Protein AF-A0AAU6Y5B5-F1 (afdb_monomer)

Foldseek 3Di:
DDDDDDDDDDDDDDDDDDDPPPCPDDDAPQNVVCVVDVPHQWDWDQFPNDTDIWGWDFDAAQVRHTFKIKTKDKDWPVCVVRLVVVLVVVVVVLVVVVWDKDPFWDWDFDDPDPPDTDTWTWTWTDDPQKIKTWTKDFDWDFDQPPVRDTDTDGTIIIIMIMIGRNVRNPDDPPPPPPDD

Radius of gyration: 19.98 Å; Cα contacts (8 Å, |Δi|>4): 296; chains: 1; bounding box: 69×34×61 Å

Secondary structure (DSSP, 8-state):
-------------------------S--HHHHHHHHHTT-SEEEEEETTEEEEEEEEEEE-TTS-EEEEEEEEEEEGGGHHHHHHHHHHHHHHHHHTTPEEEEEEEEEEE-SSSS--EEEEEEEEEETTEEEEEEEEEEEEEEE-TTS-EEEEEEEEEEEEEEEEHHHHT---TT-----

Nearest PDB structures (foldseek):
  5iv9-assembly1_A  TM=2.803E-01  e=4.460E-01  Klebsiella pneumoniae
  5iva-assembly1_A  TM=2.669E-01  e=1.716E+00  Pseudomonas aeruginosa PAO1
  8h1r-assembly1_A  TM=2.662E-01  e=1.383E+00  Pseudomonas aeruginosa PAO1
  8h1r-assembly2_D  TM=2.775E-01  e=1.716E+00  Pseudomonas aeruginosa PAO1
  8h1s-assembly2_A  TM=2.900E-01  e=2.640E+00  Pseudomonas aeruginosa PAO1

pLDDT: mean 81.58, std 20.23, range [31.53, 98.12]

Sequence (180 aa):
MKKVYFIIISLLFAQAVVAQKKATGPELDVDRIYNLYKDTSDIVIKTGGKEIKAKIKISYNALDKPYSVIAYGEADADMDEVLQKLKTELGVAKLQAGYKQSPGTFPVAFNPSGSYEHNILISYFQKGTQSAKYGIQKIMYNDQDVNGISVQRHVSDFFYFEVCDESRRNETKAGDKFVF

Structure (mmCIF, N/CA/C/O backbone):
data_AF-A0AAU6Y5B5-F1
#
_entry.id   AF-A0AAU6Y5B5-F1
#
loop_
_atom_site.group_PDB
_atom_site.id
_atom_site.type_symbol
_atom_site.label_atom_id
_atom_site.label_alt_id
_atom_site.label_comp_id
_atom_site.label_asym_id
_atom_site.label_entity_id
_atom_site.label_seq_id
_atom_site.pdbx_PDB_ins_code
_atom_site.Cartn_x
_atom_site.Cartn_y
_atom_site.Cartn_z
_atom_site.occupancy
_atom_site.B_iso_or_equiv
_atom_site.auth_seq_id
_atom_site.auth_comp_id
_atom_site.auth_asym_id
_atom_site.auth_atom_id
_atom_site.pdbx_PDB_model_num
ATOM 1 N N . MET A 1 1 ? -16.438 -18.656 -15.887 1.00 33.09 1 MET A N 1
ATOM 2 C CA . MET A 1 1 ? -16.984 -17.409 -16.470 1.00 33.09 1 MET A CA 1
ATOM 3 C C . MET A 1 1 ? -16.314 -16.232 -15.773 1.00 33.09 1 MET A C 1
ATOM 5 O O . MET A 1 1 ? -16.495 -16.078 -14.573 1.00 33.09 1 MET A O 1
ATOM 9 N N . LYS A 1 2 ? -15.456 -15.485 -16.478 1.00 31.53 2 LYS A N 1
ATOM 10 C CA . LYS A 1 2 ? -14.711 -14.347 -15.916 1.00 31.53 2 LYS A CA 1
ATOM 11 C C . LYS A 1 2 ? -15.639 -13.132 -15.873 1.00 31.53 2 LYS A C 1
ATOM 13 O O . LYS A 1 2 ? -16.099 -12.691 -16.921 1.00 31.53 2 LYS A O 1
ATOM 18 N N . LYS A 1 3 ? -15.945 -12.623 -14.678 1.00 32.06 3 LYS A N 1
ATOM 19 C CA . LYS A 1 3 ? -16.681 -11.363 -14.519 1.00 32.06 3 LYS A CA 1
ATOM 20 C C . LYS A 1 3 ? -15.678 -10.219 -14.651 1.00 32.06 3 LYS A C 1
ATOM 22 O O . LYS A 1 3 ? -14.803 -10.064 -13.807 1.00 32.06 3 LYS A O 1
ATOM 27 N N . VAL A 1 4 ? -15.771 -9.480 -15.751 1.00 34.31 4 VAL A N 1
ATOM 28 C CA . VAL A 1 4 ? -14.986 -8.269 -16.008 1.00 34.31 4 VAL A CA 1
ATOM 29 C C . VAL A 1 4 ? -15.791 -7.094 -15.464 1.00 34.31 4 VAL A C 1
ATOM 31 O O . VAL A 1 4 ? -16.886 -6.828 -15.952 1.00 34.31 4 VAL A O 1
ATOM 34 N N . TYR A 1 5 ? -15.277 -6.414 -14.441 1.00 41.16 5 TYR A N 1
ATOM 35 C CA . TYR A 1 5 ? -15.892 -5.197 -13.915 1.00 41.16 5 TYR A CA 1
ATOM 36 C C . TYR A 1 5 ? -15.334 -3.981 -14.666 1.00 41.16 5 TYR A C 1
ATOM 38 O O . TYR A 1 5 ? -14.144 -3.679 -14.601 1.00 41.16 5 TYR A O 1
ATOM 46 N N . PHE A 1 6 ? -16.208 -3.317 -15.421 1.00 34.88 6 PHE A N 1
ATOM 47 C CA . PHE A 1 6 ? -15.980 -2.012 -16.041 1.00 34.88 6 PHE A CA 1
ATOM 48 C C . PHE A 1 6 ? -16.166 -0.925 -14.976 1.00 34.88 6 PHE A C 1
ATOM 50 O O . PHE A 1 6 ? -17.202 -0.902 -14.316 1.00 34.88 6 PHE A O 1
ATOM 57 N N . ILE A 1 7 ? -15.217 0.002 -14.834 1.00 47.00 7 ILE A N 1
ATOM 58 C CA . ILE A 1 7 ? -15.452 1.253 -14.101 1.00 47.00 7 ILE A CA 1
ATOM 59 C C . ILE A 1 7 ? -15.051 2.412 -15.010 1.00 47.00 7 ILE A C 1
ATOM 61 O O . ILE A 1 7 ? -13.872 2.656 -15.254 1.00 47.00 7 ILE A O 1
ATOM 65 N N . ILE A 1 8 ? -16.071 3.097 -15.526 1.00 41.69 8 ILE A N 1
ATOM 66 C CA . ILE A 1 8 ? -15.983 4.414 -16.154 1.00 41.69 8 ILE A CA 1
ATOM 67 C C . ILE A 1 8 ? -16.195 5.425 -15.028 1.00 41.69 8 ILE A C 1
ATOM 69 O O . ILE A 1 8 ? -17.244 5.426 -14.387 1.00 41.69 8 ILE A O 1
ATOM 73 N N . ILE A 1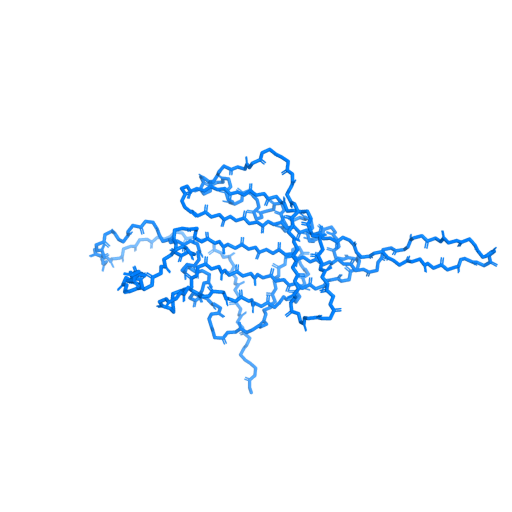 9 ? -15.202 6.274 -14.770 1.00 47.44 9 ILE A N 1
ATOM 74 C CA . ILE A 1 9 ? -15.361 7.425 -13.879 1.00 47.44 9 ILE A CA 1
ATOM 75 C C . ILE A 1 9 ? -15.903 8.567 -14.738 1.00 47.44 9 ILE A C 1
ATOM 77 O O . ILE A 1 9 ? -15.166 9.210 -15.480 1.00 47.44 9 ILE A O 1
ATOM 81 N N . SER A 1 10 ? -17.206 8.812 -14.658 1.00 35.00 10 SER A N 1
ATOM 82 C CA . SER A 1 10 ? -17.803 10.068 -15.106 1.00 35.00 10 SER A CA 1
ATOM 83 C C . SER A 1 10 ? -18.575 10.673 -13.944 1.00 35.00 10 SER A C 1
ATOM 85 O O . SER A 1 10 ? -19.564 10.115 -13.475 1.00 35.00 10 SER A O 1
ATOM 87 N N . LEU A 1 11 ? -18.081 11.814 -13.462 1.00 47.97 11 LEU A N 1
ATOM 88 C CA . LEU A 1 11 ? -18.860 12.741 -12.653 1.00 47.97 11 LEU A CA 1
ATOM 89 C C . LEU A 1 11 ? -20.019 13.275 -13.500 1.00 47.97 11 LEU A C 1
ATOM 91 O O . LEU A 1 11 ? -19.764 13.760 -14.598 1.00 47.97 11 LEU A O 1
ATOM 95 N N . LEU A 1 12 ? -21.236 13.285 -12.950 1.00 34.25 12 LEU A N 1
ATOM 96 C CA . LEU A 1 12 ? -22.184 14.397 -13.087 1.00 34.25 12 LEU A CA 1
ATOM 97 C C . LEU A 1 12 ? -23.323 14.276 -12.058 1.00 34.25 12 LEU A C 1
ATOM 99 O O . LEU A 1 12 ? -23.820 13.196 -11.751 1.00 34.25 12 LEU A O 1
ATOM 103 N N . PHE A 1 13 ? -23.661 15.431 -11.494 1.00 40.00 13 PHE A N 1
ATOM 104 C CA . PHE A 1 13 ? -24.643 15.701 -10.444 1.00 40.00 13 PHE A CA 1
ATOM 105 C C . PHE A 1 13 ? -26.093 15.374 -10.853 1.00 40.00 13 PHE A C 1
ATOM 107 O O . PHE A 1 13 ? -26.481 15.718 -11.963 1.00 40.00 13 PHE A O 1
ATOM 114 N N . ALA A 1 14 ? -26.915 14.862 -9.920 1.00 40.44 14 ALA A N 1
ATOM 115 C CA . ALA A 1 14 ? -28.113 15.548 -9.381 1.00 40.44 14 ALA A CA 1
ATOM 116 C C . ALA A 1 14 ? -29.074 14.611 -8.600 1.00 40.44 14 ALA A C 1
ATOM 118 O O . ALA A 1 14 ? -29.734 13.752 -9.163 1.00 40.44 14 ALA A O 1
ATOM 119 N N . GLN A 1 15 ? -29.135 14.870 -7.289 1.00 42.12 15 GLN A N 1
ATOM 120 C CA . GLN A 1 15 ? -30.277 14.946 -6.356 1.00 42.12 15 GLN A CA 1
ATOM 121 C C . GLN A 1 15 ? -31.341 13.832 -6.163 1.00 42.12 15 GLN A C 1
ATOM 123 O O . GLN A 1 15 ? -32.077 13.449 -7.059 1.00 42.12 15 GLN A O 1
ATOM 128 N N . ALA A 1 16 ? -31.526 13.572 -4.854 1.00 39.38 16 ALA A N 1
ATOM 129 C CA . ALA A 1 16 ? -32.747 13.252 -4.096 1.00 39.38 16 ALA A CA 1
ATOM 130 C C . ALA A 1 16 ? -33.269 11.798 -4.090 1.00 39.38 16 ALA A C 1
ATOM 132 O O . ALA A 1 16 ? -33.852 11.316 -5.048 1.00 39.38 16 ALA A O 1
ATOM 133 N N . VAL A 1 17 ? -33.168 11.116 -2.940 1.00 38.81 17 VAL A N 1
ATOM 134 C CA . VAL A 1 17 ? -34.202 11.056 -1.877 1.00 38.81 17 VAL A CA 1
ATOM 135 C C . VAL A 1 17 ? -33.745 10.059 -0.790 1.00 38.81 17 VAL A C 1
ATOM 137 O O . VAL A 1 17 ? -33.482 8.894 -1.051 1.00 38.81 17 VAL A O 1
ATOM 140 N N . VAL A 1 18 ? -33.649 10.581 0.436 1.00 42.72 18 VAL A N 1
ATOM 141 C CA . VAL A 1 18 ? -33.893 9.951 1.750 1.00 42.72 18 VAL A CA 1
ATOM 142 C C . VAL A 1 18 ? -33.339 8.539 2.004 1.00 42.72 18 VAL A C 1
ATOM 144 O O . VAL A 1 18 ? -33.992 7.524 1.795 1.00 42.72 18 VAL A O 1
ATOM 147 N N . ALA A 1 19 ? -32.222 8.514 2.726 1.00 37.16 19 ALA A N 1
ATOM 148 C CA . ALA A 1 19 ? -32.152 7.747 3.962 1.00 37.16 19 ALA A CA 1
ATOM 149 C C . ALA A 1 19 ? -31.337 8.566 4.967 1.00 37.16 19 ALA A C 1
ATOM 151 O O . ALA A 1 19 ? -30.127 8.726 4.802 1.00 37.16 19 ALA A O 1
ATOM 152 N N . GLN A 1 20 ? -31.980 9.078 6.020 1.00 39.31 20 GLN A N 1
ATOM 153 C CA . GLN A 1 20 ? -31.274 9.432 7.253 1.00 39.31 20 GLN A CA 1
ATOM 154 C C . GLN A 1 20 ? -30.744 8.126 7.865 1.00 39.31 20 GLN A C 1
ATOM 156 O O . GLN A 1 20 ? -31.254 7.620 8.862 1.00 39.31 20 GLN A O 1
ATOM 161 N N . LYS A 1 21 ? -29.695 7.550 7.264 1.00 38.44 21 LYS A N 1
ATOM 162 C CA . LYS A 1 21 ? -28.748 6.766 8.046 1.00 38.44 21 LYS A CA 1
ATOM 163 C C . LYS A 1 21 ? -28.298 7.725 9.142 1.00 38.44 21 LYS A C 1
ATOM 165 O O . LYS A 1 21 ? -27.814 8.813 8.823 1.00 38.44 21 LYS A O 1
ATOM 170 N N . LYS A 1 22 ? -28.487 7.343 10.417 1.00 38.91 22 LYS A N 1
ATOM 171 C CA . LYS A 1 22 ? -27.678 7.872 11.531 1.00 38.91 22 LYS A CA 1
ATOM 172 C C . LYS A 1 22 ? -26.307 8.148 10.947 1.00 38.91 22 LYS A C 1
ATOM 174 O O . LYS A 1 22 ? -25.792 7.226 10.317 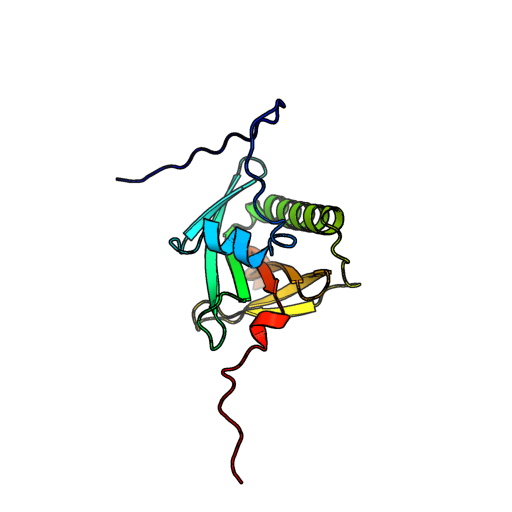1.00 38.91 22 LYS A O 1
ATOM 179 N N . ALA A 1 23 ? -25.797 9.372 11.077 1.00 38.69 23 ALA A N 1
ATOM 180 C CA . ALA A 1 23 ? -24.463 9.715 10.614 1.00 38.69 23 ALA A CA 1
ATOM 181 C C . ALA A 1 23 ? -23.492 8.725 11.267 1.00 38.69 23 ALA A C 1
ATOM 183 O O . ALA A 1 23 ? -23.050 8.905 12.399 1.00 38.69 23 ALA A O 1
ATOM 184 N N . THR A 1 24 ? -23.265 7.604 10.586 1.00 47.53 24 THR A N 1
ATOM 185 C CA . THR A 1 24 ? -22.186 6.681 10.846 1.00 47.53 24 THR A CA 1
ATOM 186 C C . THR A 1 24 ? -20.987 7.586 10.746 1.00 47.53 24 THR A C 1
ATOM 188 O O . THR A 1 24 ? -20.853 8.300 9.746 1.00 47.53 24 THR A O 1
ATOM 191 N N . GLY A 1 25 ? -20.208 7.663 11.827 1.00 54.59 25 GLY A N 1
ATOM 192 C CA . GLY A 1 25 ? -18.981 8.447 11.837 1.00 54.59 25 GLY A CA 1
ATOM 193 C C . GLY A 1 25 ? -18.177 8.190 10.557 1.00 54.59 25 GLY A C 1
ATOM 194 O O . GLY A 1 25 ? -18.406 7.174 9.895 1.00 54.59 25 GLY A O 1
ATOM 195 N N . PRO A 1 26 ? -17.288 9.117 10.175 1.00 65.25 26 PRO A N 1
ATOM 196 C CA . PRO A 1 26 ? -16.579 9.047 8.900 1.00 65.25 26 PRO A CA 1
ATOM 197 C C . PRO A 1 26 ? -16.082 7.621 8.633 1.00 65.25 26 PRO A C 1
ATOM 199 O O . PRO A 1 26 ? -15.367 7.061 9.465 1.00 65.25 26 PRO A O 1
ATOM 202 N N . GLU A 1 27 ? -16.534 7.028 7.522 1.00 80.25 27 GLU A N 1
ATOM 203 C CA . GLU A 1 27 ? -16.204 5.649 7.151 1.00 80.25 27 GLU A CA 1
ATOM 204 C C . GLU A 1 27 ? -14.680 5.493 7.128 1.00 80.25 27 GLU A C 1
ATOM 206 O O . GLU A 1 27 ? -13.979 6.303 6.513 1.00 80.25 27 GLU A O 1
ATOM 211 N N . LEU A 1 28 ? -14.161 4.489 7.841 1.00 88.69 28 LEU A N 1
ATOM 212 C CA . LEU A 1 28 ? -12.724 4.251 7.885 1.00 88.69 28 LEU A CA 1
ATOM 213 C C . LEU A 1 28 ? -12.254 3.727 6.529 1.00 88.69 28 LEU A C 1
ATOM 215 O O . LEU A 1 28 ? -12.905 2.880 5.914 1.00 88.69 28 LEU A O 1
ATOM 219 N N . ASP A 1 29 ? -11.076 4.160 6.090 1.00 89.69 29 ASP A N 1
ATOM 220 C CA . ASP A 1 29 ? -10.507 3.694 4.824 1.00 89.69 29 ASP A CA 1
ATOM 221 C C . ASP A 1 29 ? -10.308 2.175 4.796 1.00 89.69 29 ASP A C 1
ATOM 223 O O . ASP A 1 29 ? -10.491 1.554 3.749 1.00 89.69 29 ASP A O 1
ATOM 227 N N . VAL A 1 30 ? -9.984 1.575 5.948 1.00 93.50 30 VAL A N 1
ATOM 228 C CA . VAL A 1 30 ? -9.867 0.119 6.087 1.00 93.50 30 VAL A CA 1
ATOM 229 C C . VAL A 1 30 ? -11.201 -0.583 5.823 1.00 93.50 30 VAL A C 1
ATOM 231 O O . VAL A 1 30 ? -11.208 -1.576 5.108 1.00 93.50 30 VAL A O 1
ATOM 234 N N . ASP A 1 31 ? -12.325 -0.047 6.312 1.00 93.00 31 ASP A N 1
ATOM 235 C CA . ASP A 1 31 ? -13.656 -0.638 6.113 1.00 93.00 31 ASP A CA 1
ATOM 236 C C . ASP A 1 31 ? -14.088 -0.521 4.655 1.00 93.00 31 ASP A C 1
ATOM 238 O O . ASP A 1 31 ? -14.529 -1.499 4.047 1.00 93.00 31 ASP A O 1
ATOM 242 N N . ARG A 1 32 ? -13.896 0.667 4.073 1.00 92.12 32 ARG A N 1
ATOM 243 C CA . ARG A 1 32 ? -14.214 0.939 2.672 1.00 92.12 32 ARG A CA 1
ATOM 244 C C . ARG A 1 32 ? -13.455 -0.004 1.741 1.00 92.12 32 ARG A C 1
ATOM 246 O O . ARG A 1 32 ? -14.047 -0.601 0.847 1.00 92.12 32 ARG A O 1
ATOM 253 N N . ILE A 1 33 ? -12.145 -0.146 1.944 1.00 93.06 33 ILE A N 1
ATOM 254 C CA . ILE A 1 33 ? -11.284 -0.973 1.090 1.00 93.06 33 ILE A CA 1
ATOM 255 C C . ILE A 1 33 ? -11.511 -2.466 1.359 1.00 93.06 33 ILE A C 1
ATOM 257 O O . ILE A 1 33 ? -11.584 -3.244 0.410 1.00 93.06 33 ILE A O 1
ATOM 261 N N . TYR A 1 34 ? -11.703 -2.870 2.617 1.00 94.31 34 TYR A N 1
ATOM 262 C CA . TYR A 1 34 ? -12.089 -4.238 2.965 1.00 94.31 34 TYR A CA 1
ATOM 263 C C . TYR A 1 34 ? -13.375 -4.655 2.246 1.00 94.31 34 TYR A C 1
ATOM 265 O O . TYR A 1 34 ? -13.402 -5.688 1.587 1.00 94.31 34 TYR A O 1
ATOM 273 N N . ASN A 1 35 ? -14.425 -3.834 2.297 1.00 93.62 35 ASN A N 1
ATOM 274 C CA . ASN A 1 35 ? -15.705 -4.163 1.667 1.00 93.62 35 ASN A CA 1
ATOM 275 C C . ASN A 1 35 ? -15.600 -4.357 0.147 1.00 93.62 35 ASN A C 1
ATOM 277 O O . ASN A 1 35 ? -16.379 -5.128 -0.411 1.00 93.62 35 ASN A O 1
ATOM 281 N N . LEU A 1 36 ? -14.644 -3.693 -0.511 1.00 91.69 36 LEU A N 1
ATOM 282 C CA . LEU A 1 36 ? -14.385 -3.852 -1.943 1.00 91.69 36 LEU A CA 1
ATOM 283 C C . LEU A 1 36 ? -13.630 -5.145 -2.277 1.00 91.69 36 LEU A C 1
ATOM 285 O O . LEU A 1 36 ? -13.861 -5.710 -3.343 1.00 91.69 36 LEU A O 1
ATOM 289 N N . TYR A 1 37 ? -12.732 -5.601 -1.397 1.00 92.56 37 TYR A N 1
ATOM 290 C CA . TYR A 1 37 ? -11.743 -6.635 -1.734 1.00 92.56 37 TYR A CA 1
ATOM 291 C C . TYR A 1 37 ? -11.729 -7.860 -0.811 1.00 92.56 37 TYR A C 1
ATOM 293 O O . TYR A 1 37 ? -10.920 -8.756 -1.019 1.00 92.56 37 TYR A O 1
ATOM 301 N N . LYS A 1 38 ? -12.620 -7.954 0.181 1.00 93.31 38 LYS A N 1
ATOM 302 C CA . LYS A 1 38 ? -12.681 -9.079 1.137 1.00 93.31 38 LYS A CA 1
ATOM 303 C C . LYS A 1 38 ? -12.810 -10.461 0.485 1.00 93.31 38 LYS A C 1
ATOM 305 O O . LYS A 1 38 ? -12.322 -11.437 1.040 1.00 93.31 38 LYS A O 1
ATOM 310 N N . ASP A 1 39 ? -13.419 -10.523 -0.697 1.00 91.81 39 ASP A N 1
ATOM 311 C CA . ASP A 1 39 ? -13.667 -11.761 -1.442 1.00 91.81 39 ASP A CA 1
ATOM 312 C C . ASP A 1 39 ? -12.677 -11.937 -2.614 1.00 91.81 39 ASP A C 1
ATOM 314 O O . ASP A 1 39 ? -12.943 -12.678 -3.561 1.00 91.81 39 ASP A O 1
ATOM 318 N N . THR A 1 40 ? -11.559 -11.199 -2.633 1.00 90.00 40 THR A N 1
ATOM 319 C CA . THR A 1 40 ? -10.606 -11.193 -3.754 1.00 90.00 40 THR A CA 1
ATOM 320 C C . THR A 1 40 ? -9.158 -11.094 -3.277 1.00 90.00 40 THR A C 1
ATOM 322 O O . THR A 1 40 ? -8.793 -10.192 -2.533 1.00 90.00 40 THR A O 1
ATOM 325 N N . SER A 1 41 ? -8.309 -12.004 -3.759 1.00 89.00 41 SER A N 1
ATOM 326 C CA . SER A 1 41 ? -6.866 -12.016 -3.480 1.00 89.00 41 SER A CA 1
ATOM 327 C C . SER A 1 41 ? -6.033 -11.261 -4.510 1.00 89.00 41 SER A C 1
ATOM 329 O O . SER A 1 41 ? -4.928 -10.840 -4.187 1.00 89.00 41 SER A O 1
ATOM 331 N N . ASP A 1 42 ? -6.544 -11.086 -5.730 1.00 93.06 42 ASP A N 1
ATOM 332 C CA . ASP A 1 42 ? -5.814 -10.525 -6.867 1.00 93.06 42 ASP A CA 1
ATOM 333 C C . ASP A 1 42 ? -6.662 -9.463 -7.571 1.00 93.06 42 ASP A C 1
ATOM 335 O O . ASP A 1 42 ? -7.802 -9.713 -7.964 1.00 93.06 42 ASP A O 1
ATOM 339 N N . ILE A 1 43 ? -6.096 -8.276 -7.758 1.00 92.94 43 ILE A N 1
ATOM 340 C CA . ILE A 1 43 ? -6.742 -7.139 -8.410 1.00 92.94 43 ILE A CA 1
ATOM 341 C C . ILE A 1 43 ? -5.877 -6.603 -9.551 1.00 92.94 43 ILE A C 1
ATOM 343 O O . ILE A 1 43 ? -4.676 -6.861 -9.640 1.00 92.94 43 ILE A O 1
ATOM 347 N N . VAL A 1 44 ? -6.501 -5.810 -10.418 1.00 93.50 44 VAL A N 1
ATOM 348 C CA . VAL A 1 44 ? -5.813 -5.055 -11.464 1.00 93.50 44 VAL A CA 1
ATOM 349 C C . VAL A 1 44 ? -6.041 -3.572 -11.214 1.00 93.50 44 VAL A C 1
ATOM 351 O O . VAL A 1 44 ? -7.179 -3.102 -11.228 1.00 93.50 44 VAL A O 1
ATOM 354 N N . ILE A 1 45 ? -4.958 -2.836 -10.989 1.00 89.75 45 ILE A N 1
ATOM 355 C CA . ILE A 1 45 ? -4.962 -1.384 -10.839 1.00 89.75 45 ILE A CA 1
ATOM 356 C C . ILE A 1 45 ? -4.727 -0.778 -12.221 1.00 89.75 45 ILE A C 1
ATOM 358 O O . ILE A 1 45 ? -3.686 -1.002 -12.835 1.00 89.75 45 ILE A O 1
ATOM 362 N N . LYS A 1 46 ? -5.702 -0.017 -12.722 1.00 89.06 46 LYS A N 1
ATOM 363 C CA . LYS A 1 46 ? -5.584 0.692 -14.000 1.00 89.06 46 LYS A CA 1
ATOM 364 C C . LYS A 1 46 ? -5.161 2.132 -13.745 1.00 89.06 46 LYS A C 1
ATOM 366 O O . LYS A 1 46 ? -5.885 2.868 -13.081 1.00 89.06 46 LYS A O 1
ATOM 371 N N . THR A 1 47 ? -4.008 2.535 -14.266 1.00 84.00 47 THR A N 1
ATOM 372 C CA . THR A 1 47 ? -3.484 3.901 -14.122 1.00 84.00 47 THR A CA 1
ATOM 373 C C . THR A 1 47 ? -2.588 4.255 -15.305 1.00 84.00 47 THR A C 1
ATOM 375 O O . THR A 1 47 ? -1.922 3.389 -15.868 1.00 84.00 47 THR A O 1
ATOM 378 N N . GLY A 1 48 ? -2.621 5.514 -15.749 1.00 80.50 48 GLY A N 1
ATOM 379 C CA . GLY A 1 48 ? -1.806 5.974 -16.881 1.00 80.50 48 GLY A CA 1
ATOM 380 C C . GLY A 1 48 ? -2.013 5.183 -18.181 1.00 80.50 48 GLY A C 1
ATOM 381 O O . GLY A 1 48 ? -1.083 5.063 -18.969 1.00 80.50 48 GLY A O 1
ATOM 382 N N . GLY A 1 49 ? -3.195 4.588 -18.386 1.00 86.31 49 GLY A N 1
ATOM 383 C CA . GLY A 1 49 ? -3.477 3.711 -19.531 1.00 86.31 49 GLY A CA 1
ATOM 384 C C . GLY A 1 49 ? -2.832 2.318 -19.460 1.00 86.31 49 GLY A C 1
ATOM 385 O O . GLY A 1 49 ? -3.021 1.528 -20.381 1.00 86.31 49 GLY A O 1
ATOM 386 N N . LYS A 1 50 ? -2.111 1.999 -18.379 1.00 90.69 50 LYS A N 1
ATOM 387 C CA . LYS A 1 50 ? -1.506 0.688 -18.123 1.00 90.69 50 LYS A CA 1
ATOM 388 C C . LYS A 1 50 ? -2.270 -0.077 -17.033 1.00 90.69 50 LYS A C 1
ATOM 390 O O . LYS A 1 50 ? -3.071 0.491 -16.284 1.00 90.69 50 LYS A O 1
ATOM 395 N N . GLU A 1 51 ? -2.021 -1.381 -16.956 1.00 92.12 51 GLU A N 1
ATOM 396 C CA . GLU A 1 51 ? -2.607 -2.290 -15.969 1.00 92.12 51 GLU A CA 1
ATOM 397 C C . GLU A 1 51 ? -1.509 -2.885 -15.082 1.00 92.12 51 GLU A C 1
ATOM 399 O O . GLU A 1 51 ? -0.548 -3.462 -15.584 1.00 92.12 51 GLU A O 1
ATOM 404 N N . ILE A 1 52 ? -1.667 -2.772 -13.764 1.00 91.62 52 ILE A N 1
ATOM 405 C CA . ILE A 1 52 ? -0.733 -3.297 -12.764 1.00 91.62 52 ILE A CA 1
ATOM 406 C C . ILE A 1 52 ? -1.453 -4.385 -11.973 1.00 91.62 52 ILE A C 1
ATOM 408 O O . ILE A 1 52 ? -2.517 -4.144 -11.399 1.00 91.62 52 ILE A O 1
ATOM 412 N N . LYS A 1 53 ? -0.886 -5.590 -11.930 1.00 93.75 53 LYS A N 1
ATOM 413 C CA . LYS A 1 53 ? -1.426 -6.684 -11.115 1.00 93.75 53 LYS A CA 1
ATOM 414 C C . LYS A 1 53 ? -0.994 -6.494 -9.666 1.00 93.75 53 LYS A C 1
ATOM 416 O O . LYS A 1 53 ? 0.188 -6.305 -9.400 1.00 93.75 53 LYS A O 1
ATOM 421 N N . ALA A 1 54 ? -1.939 -6.577 -8.739 1.00 94.44 54 ALA A N 1
ATOM 422 C CA . ALA A 1 54 ? -1.665 -6.507 -7.311 1.00 94.44 54 ALA A CA 1
ATOM 423 C C . ALA A 1 54 ? -2.353 -7.653 -6.575 1.00 94.44 54 ALA A C 1
ATOM 425 O O . ALA A 1 54 ? -3.432 -8.097 -6.957 1.00 94.44 54 ALA A O 1
ATOM 426 N N . LYS A 1 55 ? -1.741 -8.087 -5.484 1.00 95.38 55 LYS A N 1
ATOM 427 C CA . LYS A 1 55 ? -2.319 -8.983 -4.494 1.00 95.38 55 LYS A CA 1
ATOM 428 C C . LYS A 1 55 ? -2.858 -8.183 -3.321 1.00 95.38 55 LYS A C 1
ATOM 430 O O . LYS A 1 55 ? -2.310 -7.137 -2.975 1.00 95.38 55 LYS A O 1
ATOM 435 N N . ILE A 1 56 ? -3.898 -8.707 -2.687 1.00 95.25 56 ILE A N 1
ATOM 436 C CA . ILE A 1 56 ? -4.513 -8.144 -1.490 1.00 95.25 56 ILE A CA 1
ATOM 437 C C . ILE A 1 56 ? -4.178 -9.023 -0.287 1.00 95.25 56 ILE A C 1
ATOM 439 O O . ILE A 1 56 ? -4.417 -10.229 -0.289 1.00 95.25 56 ILE A O 1
ATOM 443 N N . LYS A 1 57 ? -3.637 -8.406 0.764 1.00 94.88 57 LYS A N 1
ATOM 444 C CA . LYS A 1 57 ? -3.481 -9.011 2.090 1.00 94.88 57 LYS A CA 1
ATOM 445 C C . LYS A 1 57 ? -4.300 -8.214 3.093 1.00 94.88 57 LYS A C 1
ATOM 447 O O . LYS A 1 57 ? -4.135 -7.003 3.204 1.00 94.88 57 LYS A O 1
ATOM 452 N N . ILE A 1 58 ? -5.170 -8.904 3.822 1.00 95.31 58 ILE A N 1
ATOM 453 C CA . ILE A 1 58 ? -5.994 -8.321 4.881 1.00 95.31 58 ILE A CA 1
ATOM 454 C C . ILE A 1 58 ? -5.513 -8.898 6.206 1.00 95.31 58 ILE A C 1
ATOM 456 O O . ILE A 1 58 ? -5.388 -10.115 6.343 1.00 95.31 58 ILE A O 1
ATOM 460 N N . SER A 1 59 ? -5.245 -8.024 7.169 1.00 94.50 59 SER A N 1
ATOM 461 C CA . SER A 1 59 ? -4.873 -8.410 8.527 1.00 94.50 59 SER A CA 1
ATOM 462 C C . SER A 1 59 ? -6.033 -8.140 9.479 1.00 94.50 59 SER A C 1
ATOM 464 O O . SER A 1 59 ? -6.639 -7.062 9.449 1.00 94.50 59 SER A O 1
ATOM 466 N N . TYR A 1 60 ? -6.314 -9.119 10.335 1.00 94.19 60 TYR A N 1
ATOM 467 C CA . TYR A 1 60 ? -7.417 -9.110 11.292 1.00 94.19 60 TYR A CA 1
ATOM 468 C C . TYR A 1 60 ? -6.882 -9.080 12.720 1.00 94.19 60 TYR A C 1
ATOM 470 O O . TYR A 1 60 ? -5.818 -9.631 13.002 1.00 94.19 60 TYR A O 1
ATOM 478 N N . ASN A 1 61 ? -7.601 -8.410 13.615 1.00 92.62 61 ASN A N 1
ATOM 479 C CA . ASN A 1 61 ? -7.259 -8.379 15.032 1.00 92.62 61 ASN A CA 1
ATOM 480 C C . ASN A 1 61 ? -7.799 -9.626 15.756 1.00 92.62 61 ASN A C 1
ATOM 482 O O . ASN A 1 61 ? -8.418 -10.497 15.149 1.00 92.62 61 ASN A O 1
ATOM 486 N N . ALA A 1 62 ? -7.611 -9.696 17.076 1.00 90.00 62 ALA A N 1
ATOM 487 C CA . ALA A 1 62 ? -8.078 -10.822 17.891 1.00 90.00 62 ALA A CA 1
ATOM 488 C C . ALA A 1 62 ? -9.615 -10.987 17.929 1.00 90.00 62 ALA A C 1
ATOM 490 O O . ALA A 1 62 ? -10.109 -11.983 18.456 1.00 90.00 62 ALA A O 1
ATOM 491 N N . LEU A 1 63 ? -10.371 -10.010 17.420 1.00 90.06 63 LEU A N 1
ATOM 492 C CA . LEU A 1 63 ? -11.834 -10.006 17.335 1.00 90.06 63 LEU A CA 1
ATOM 493 C C . LEU A 1 63 ? -12.335 -10.257 15.903 1.00 90.06 63 LEU A C 1
ATOM 495 O O . LEU A 1 63 ? -13.481 -9.926 15.603 1.00 90.06 63 LEU A O 1
ATOM 499 N N . ASP A 1 64 ? -11.475 -10.766 15.016 1.00 91.62 64 ASP A N 1
ATOM 500 C CA . ASP A 1 64 ? -11.763 -11.005 13.596 1.00 91.62 64 ASP A CA 1
ATOM 501 C C . ASP A 1 64 ? -12.199 -9.742 12.830 1.00 91.62 64 ASP A C 1
ATOM 503 O O . ASP A 1 64 ? -12.861 -9.809 11.792 1.00 91.62 64 ASP A O 1
ATOM 507 N N . LYS A 1 65 ? -11.807 -8.553 13.311 1.00 92.44 65 LYS A N 1
ATOM 508 C CA . LYS A 1 65 ? -12.048 -7.290 12.604 1.00 92.44 65 LYS A CA 1
ATOM 509 C C . LYS A 1 65 ? -10.842 -6.916 11.745 1.00 92.44 65 LYS A C 1
ATOM 511 O O . LYS A 1 65 ? -9.717 -6.937 12.255 1.00 92.44 65 LYS A O 1
ATOM 516 N N . PRO A 1 66 ? -11.045 -6.502 10.480 1.00 95.06 66 PRO A N 1
ATOM 517 C CA . PRO A 1 66 ? -9.954 -6.030 9.642 1.00 95.06 66 PRO A CA 1
ATOM 518 C C . PRO A 1 66 ? -9.398 -4.721 10.211 1.00 95.06 66 PRO A C 1
ATOM 520 O O . PRO A 1 66 ? -10.142 -3.764 10.468 1.00 95.06 66 PRO A O 1
ATOM 523 N N . TYR A 1 67 ? -8.081 -4.684 10.405 1.00 95.38 67 TYR A N 1
ATOM 524 C CA . TYR A 1 67 ? -7.367 -3.481 10.837 1.00 95.38 67 TYR A CA 1
ATOM 525 C C . TYR A 1 67 ? -6.375 -2.977 9.793 1.00 95.38 67 TYR A C 1
ATOM 527 O O . TYR A 1 67 ? -5.997 -1.815 9.863 1.00 95.38 67 TYR A O 1
ATOM 535 N N . SER A 1 68 ? -5.957 -3.803 8.828 1.00 96.56 68 SER A N 1
ATOM 536 C CA . SER A 1 68 ? -5.062 -3.390 7.743 1.00 96.56 68 SER A CA 1
ATOM 537 C C . SER A 1 68 ? -5.436 -4.085 6.437 1.00 96.56 68 SER A C 1
ATOM 539 O O . SER A 1 68 ? -5.758 -5.275 6.435 1.00 96.56 68 SER A O 1
ATOM 541 N N . VAL A 1 69 ? -5.401 -3.336 5.335 1.00 96.94 69 VAL A N 1
ATOM 542 C CA . VAL A 1 69 ? -5.512 -3.865 3.972 1.00 96.94 69 VAL A CA 1
ATOM 543 C C . VAL A 1 69 ? -4.321 -3.371 3.163 1.00 96.94 69 VAL A C 1
ATOM 545 O O . VAL A 1 69 ? -4.073 -2.167 3.081 1.00 96.94 69 VAL A O 1
ATOM 548 N N . ILE A 1 70 ? -3.597 -4.312 2.564 1.00 96.88 70 ILE A N 1
ATOM 549 C CA . ILE A 1 70 ? -2.363 -4.080 1.820 1.00 96.88 70 ILE A CA 1
ATOM 550 C C . ILE A 1 70 ? -2.569 -4.549 0.382 1.00 96.88 70 ILE A C 1
ATOM 552 O O . ILE A 1 70 ? -2.821 -5.732 0.152 1.00 96.88 70 ILE A O 1
ATOM 556 N N . ALA A 1 71 ? -2.419 -3.637 -0.576 1.00 96.56 71 ALA A N 1
ATOM 557 C CA . ALA A 1 71 ? -2.241 -3.953 -1.986 1.00 96.56 71 ALA A CA 1
ATOM 558 C C . ALA A 1 71 ? -0.742 -3.954 -2.312 1.00 96.56 71 ALA A C 1
ATOM 560 O O . ALA A 1 71 ? -0.059 -2.954 -2.090 1.00 96.56 71 ALA A O 1
ATOM 561 N N . TYR A 1 72 ? -0.223 -5.069 -2.816 1.00 96.12 72 TYR A N 1
ATOM 562 C CA . TYR A 1 72 ? 1.205 -5.228 -3.099 1.00 96.12 72 TYR A CA 1
ATOM 563 C C . TYR A 1 72 ? 1.443 -6.054 -4.359 1.00 96.12 72 TYR A C 1
ATOM 565 O O . TYR A 1 72 ? 0.575 -6.812 -4.785 1.00 96.12 72 TYR A O 1
ATOM 573 N N . GLY A 1 73 ? 2.626 -5.953 -4.946 1.00 94.38 73 GLY A N 1
ATOM 574 C CA . GLY A 1 73 ? 2.982 -6.743 -6.117 1.00 94.38 73 GLY A CA 1
ATOM 575 C C . GLY A 1 73 ? 4.311 -6.319 -6.712 1.00 94.38 73 GLY A C 1
ATOM 576 O O . GLY A 1 73 ? 4.943 -5.377 -6.239 1.00 94.38 73 GLY A O 1
ATOM 577 N N . GLU A 1 74 ? 4.707 -7.025 -7.762 1.00 93.50 74 GLU A N 1
ATOM 578 C CA . GLU A 1 74 ? 5.846 -6.661 -8.595 1.00 93.50 74 GLU A CA 1
ATOM 579 C C . GLU A 1 74 ? 5.338 -6.201 -9.958 1.00 93.50 74 GLU A C 1
ATOM 581 O O . GLU A 1 74 ? 4.421 -6.806 -10.523 1.00 93.50 74 GLU A O 1
ATOM 586 N N . ALA A 1 75 ? 5.923 -5.125 -10.470 1.00 93.25 75 ALA A N 1
ATOM 587 C CA . ALA A 1 75 ? 5.715 -4.659 -11.830 1.00 93.25 75 ALA A CA 1
ATOM 588 C C . ALA A 1 75 ? 7.052 -4.598 -12.568 1.00 93.25 75 ALA A C 1
ATOM 590 O O . ALA A 1 75 ? 8.099 -4.396 -11.954 1.00 93.25 75 ALA A O 1
ATOM 591 N N . ASP A 1 76 ? 7.007 -4.761 -13.884 1.00 92.00 76 ASP A N 1
ATOM 592 C CA . ASP A 1 76 ? 8.188 -4.667 -14.737 1.00 92.00 76 ASP A CA 1
ATOM 593 C C . ASP A 1 76 ? 8.818 -3.264 -14.663 1.00 92.00 76 ASP A C 1
ATOM 595 O O . ASP A 1 76 ? 8.134 -2.273 -14.404 1.00 92.00 76 ASP A O 1
ATOM 599 N N . ALA A 1 77 ? 10.128 -3.162 -14.907 1.00 89.81 77 ALA A N 1
ATOM 600 C CA . ALA A 1 77 ? 10.867 -1.897 -14.808 1.00 89.81 77 ALA A CA 1
ATOM 601 C C . ALA A 1 77 ? 10.308 -0.757 -15.691 1.00 89.81 77 ALA A C 1
ATOM 603 O O . ALA A 1 77 ? 10.442 0.417 -15.349 1.00 89.81 77 ALA A O 1
ATOM 604 N N . ASP A 1 78 ? 9.645 -1.067 -16.810 1.00 90.75 78 ASP A N 1
ATOM 605 C CA . ASP A 1 78 ? 9.006 -0.069 -17.683 1.0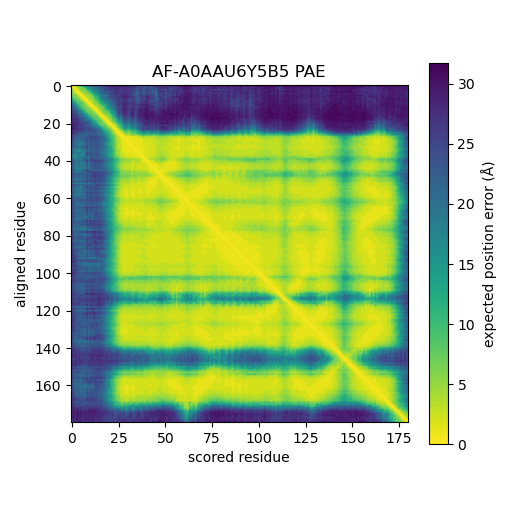0 90.75 78 ASP A CA 1
ATOM 606 C C . ASP A 1 78 ? 7.713 0.532 -17.083 1.00 90.75 78 ASP A C 1
ATOM 608 O O . ASP A 1 78 ? 7.082 1.418 -17.678 1.00 90.75 78 ASP A O 1
ATOM 612 N N . MET A 1 79 ? 7.293 0.040 -15.915 1.00 92.94 79 MET A N 1
ATOM 613 C CA . MET A 1 79 ? 6.155 0.531 -15.144 1.00 92.94 79 MET A CA 1
ATOM 614 C C . MET A 1 79 ? 6.559 1.523 -14.048 1.00 92.94 79 MET A C 1
ATOM 616 O O . MET A 1 79 ? 5.652 2.087 -13.436 1.00 92.94 79 MET A O 1
ATOM 620 N N . ASP A 1 80 ? 7.855 1.781 -13.816 1.00 92.75 80 ASP A N 1
ATOM 621 C CA . ASP A 1 80 ? 8.339 2.644 -12.718 1.00 92.75 80 ASP A CA 1
ATOM 622 C C . ASP A 1 80 ? 7.638 3.999 -12.711 1.00 92.75 80 ASP A C 1
ATOM 624 O O . ASP A 1 80 ? 7.003 4.367 -11.729 1.00 92.75 80 ASP A O 1
ATOM 628 N N . GLU A 1 81 ? 7.657 4.723 -13.833 1.00 93.50 81 GLU A N 1
ATOM 629 C CA . GLU A 1 81 ? 7.044 6.053 -13.917 1.00 93.50 81 GLU A CA 1
ATOM 630 C C . GLU A 1 81 ? 5.544 6.013 -13.583 1.00 93.50 81 GLU A C 1
ATOM 632 O O . GLU A 1 81 ? 5.031 6.859 -12.845 1.00 93.50 81 GLU A O 1
ATOM 637 N N . VAL A 1 82 ? 4.840 4.988 -14.070 1.00 94.25 82 VAL A N 1
ATOM 638 C CA . VAL A 1 82 ? 3.410 4.797 -13.809 1.00 94.25 82 VAL A CA 1
ATOM 639 C C . VAL A 1 82 ? 3.160 4.478 -12.333 1.00 94.25 82 VAL A C 1
ATOM 641 O O . VAL A 1 82 ? 2.241 5.037 -11.730 1.00 94.25 82 VAL A O 1
ATOM 644 N N . LEU A 1 83 ? 3.992 3.633 -11.721 1.00 95.25 83 LEU A N 1
ATOM 645 C CA . LEU A 1 83 ? 3.925 3.308 -10.299 1.00 95.25 83 LEU A CA 1
ATOM 646 C C . LEU A 1 83 ? 4.244 4.519 -9.414 1.00 95.25 83 LEU A C 1
ATOM 648 O O . LEU A 1 83 ? 3.502 4.792 -8.467 1.00 95.25 83 LEU A O 1
ATOM 652 N N . GLN A 1 84 ? 5.297 5.283 -9.720 1.00 95.44 84 GLN A N 1
ATOM 653 C CA . GLN A 1 84 ? 5.650 6.502 -8.983 1.00 95.44 84 GLN A CA 1
ATOM 654 C C . GLN A 1 84 ? 4.536 7.548 -9.073 1.00 95.44 84 GLN A C 1
ATOM 656 O O . GLN A 1 84 ? 4.197 8.193 -8.070 1.00 95.44 84 GLN A O 1
ATOM 661 N N . LYS A 1 85 ? 3.918 7.688 -10.252 1.00 94.75 85 LYS A N 1
ATOM 662 C CA . LYS A 1 85 ? 2.760 8.563 -10.443 1.00 94.75 85 LYS A CA 1
ATOM 663 C C . LYS A 1 85 ? 1.576 8.107 -9.594 1.00 94.75 85 LYS A C 1
ATOM 665 O O . LYS A 1 85 ? 1.028 8.918 -8.853 1.00 94.75 85 LYS A O 1
ATOM 670 N N . LEU A 1 86 ? 1.239 6.816 -9.617 1.00 95.44 86 LEU A N 1
ATOM 671 C CA . LEU A 1 86 ? 0.176 6.253 -8.781 1.00 95.44 86 LEU A CA 1
ATOM 672 C C . LEU A 1 86 ? 0.430 6.498 -7.287 1.00 95.44 86 LEU A C 1
ATOM 674 O O . LEU A 1 86 ? -0.460 6.965 -6.580 1.00 95.44 86 LEU A O 1
ATOM 678 N N . LYS A 1 87 ? 1.650 6.239 -6.799 1.00 96.12 87 LYS A N 1
ATOM 679 C CA . LYS A 1 87 ? 2.043 6.524 -5.408 1.00 96.12 87 LYS A CA 1
ATOM 680 C C . LYS A 1 87 ? 1.829 8.000 -5.058 1.00 96.12 87 LYS A C 1
ATOM 682 O O . LYS A 1 87 ? 1.314 8.308 -3.982 1.00 96.12 87 LYS A O 1
ATOM 687 N N . THR A 1 88 ? 2.201 8.902 -5.963 1.00 95.44 88 THR A N 1
ATOM 688 C CA . THR A 1 88 ? 2.009 10.349 -5.794 1.00 95.44 88 THR A CA 1
ATOM 689 C C . THR A 1 88 ? 0.528 10.714 -5.718 1.00 95.44 88 THR A C 1
ATOM 691 O O . THR A 1 88 ? 0.115 11.404 -4.787 1.00 95.44 88 THR A O 1
ATOM 694 N N . GLU A 1 89 ? -0.289 10.209 -6.643 1.00 95.12 89 GLU A N 1
ATOM 695 C CA . GLU A 1 89 ? -1.737 10.443 -6.680 1.00 95.12 89 GLU A CA 1
ATOM 696 C C . GLU A 1 89 ? -2.432 9.935 -5.408 1.00 95.12 89 GLU A C 1
ATOM 698 O O . GLU A 1 89 ? -3.245 10.647 -4.814 1.00 95.12 89 GLU A O 1
ATOM 703 N N . LEU A 1 90 ? -2.057 8.745 -4.926 1.00 95.50 90 LEU A N 1
ATOM 704 C CA . LEU A 1 90 ? -2.545 8.198 -3.658 1.00 95.50 90 LEU A CA 1
ATOM 705 C C . LEU A 1 90 ? -2.170 9.090 -2.465 1.00 95.50 90 LEU A C 1
ATOM 707 O O . LEU A 1 90 ? -2.988 9.290 -1.563 1.00 95.50 90 LEU A O 1
ATOM 711 N N . GLY A 1 91 ? -0.951 9.636 -2.453 1.00 95.69 91 GLY A N 1
ATOM 712 C CA . GLY A 1 91 ? -0.499 10.583 -1.433 1.00 95.69 91 GLY A CA 1
ATOM 713 C C . GLY A 1 91 ? -1.304 11.884 -1.442 1.00 95.69 91 GLY A C 1
ATOM 714 O O . GLY A 1 91 ? -1.814 12.303 -0.401 1.00 95.69 91 GLY A O 1
ATOM 715 N N . VAL A 1 92 ? -1.498 12.483 -2.621 1.00 96.31 92 VAL A N 1
ATOM 716 C CA . VAL A 1 92 ? -2.312 13.699 -2.799 1.00 96.31 92 VAL A CA 1
ATOM 717 C C . VAL A 1 92 ? -3.748 13.472 -2.326 1.00 96.31 92 VAL A C 1
ATOM 719 O O . VAL A 1 92 ? -4.280 14.292 -1.576 1.00 96.31 92 VAL A O 1
ATOM 722 N N . ALA A 1 93 ? -4.355 12.336 -2.679 1.00 94.69 93 ALA A N 1
ATOM 723 C CA . ALA A 1 93 ? -5.702 11.991 -2.235 1.00 94.69 93 ALA A CA 1
ATOM 724 C C . ALA A 1 93 ? -5.806 11.896 -0.700 1.00 94.69 93 ALA A C 1
ATOM 726 O O . ALA A 1 93 ? -6.794 12.344 -0.115 1.00 94.69 93 ALA A O 1
ATOM 727 N N . LYS A 1 94 ? -4.780 11.369 -0.014 1.00 95.62 94 LYS A N 1
ATOM 728 C CA . LYS A 1 94 ? -4.756 11.326 1.460 1.00 95.62 94 LYS A CA 1
ATOM 729 C C . LYS A 1 94 ? -4.642 12.710 2.082 1.00 95.62 94 LYS A C 1
ATOM 731 O O . LYS A 1 94 ? -5.362 12.992 3.041 1.00 95.62 94 LYS A O 1
ATOM 736 N N . LEU A 1 95 ? -3.802 13.579 1.528 1.00 96.06 95 LEU A N 1
ATOM 737 C CA . LEU A 1 95 ? -3.700 14.969 1.980 1.00 96.06 95 LEU A CA 1
ATOM 738 C C . LEU A 1 95 ? -5.042 15.702 1.828 1.00 96.06 95 LEU A C 1
ATOM 740 O O . LEU A 1 95 ? -5.507 16.331 2.776 1.00 96.06 95 LEU A O 1
ATOM 744 N N . GLN A 1 96 ? -5.719 15.542 0.686 1.00 95.50 96 GLN A N 1
ATOM 745 C CA . GLN A 1 96 ? -7.058 16.100 0.449 1.00 95.50 96 GLN A CA 1
ATOM 746 C C . GLN A 1 96 ? -8.115 15.538 1.415 1.00 95.50 96 GLN A C 1
ATOM 748 O O . GLN A 1 96 ? -9.011 16.262 1.844 1.00 95.50 96 GLN A O 1
ATOM 753 N N . ALA A 1 97 ? -7.984 14.272 1.821 1.00 91.62 97 ALA A N 1
ATOM 754 C CA . ALA A 1 97 ? -8.835 13.648 2.834 1.00 91.62 97 ALA A CA 1
ATOM 755 C C . ALA A 1 97 ? -8.508 14.086 4.282 1.00 91.62 97 ALA A C 1
ATOM 757 O O . ALA A 1 97 ? -9.142 13.613 5.235 1.00 91.62 97 ALA A O 1
ATOM 758 N N . GLY A 1 98 ? -7.537 14.985 4.475 1.00 94.50 98 GLY A N 1
ATOM 759 C CA . GLY A 1 98 ? -7.156 15.544 5.772 1.00 94.50 98 GLY A CA 1
ATOM 760 C C . GLY A 1 98 ? -6.163 14.694 6.566 1.00 94.50 98 GLY A C 1
ATOM 761 O O . GLY A 1 98 ? -6.062 14.863 7.781 1.00 94.50 98 GLY A O 1
ATOM 762 N N . TYR A 1 99 ? -5.453 13.767 5.917 1.00 96.50 99 TYR A N 1
ATOM 763 C CA . TYR A 1 99 ? -4.292 13.118 6.525 1.00 96.50 99 TYR A CA 1
ATOM 764 C C . TYR A 1 99 ? -3.110 14.084 6.560 1.00 96.50 99 TYR A C 1
ATOM 766 O O . TYR A 1 99 ? -2.936 14.916 5.672 1.00 96.50 99 TYR A O 1
ATOM 774 N N . LYS A 1 100 ? -2.258 13.931 7.569 1.00 97.62 100 LYS A N 1
ATOM 775 C CA . LYS A 1 100 ? -0.957 14.593 7.644 1.00 97.62 1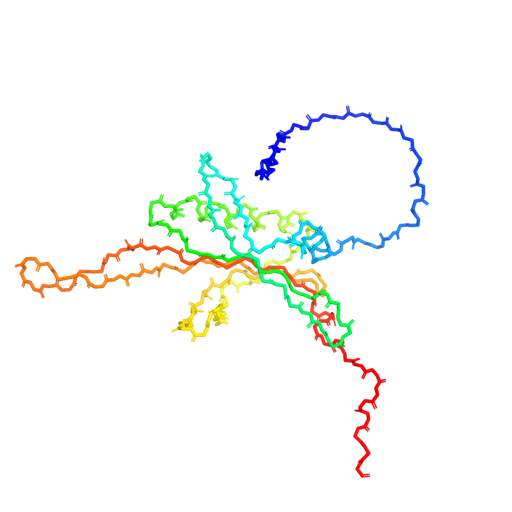00 LYS A CA 1
ATOM 776 C C . LYS A 1 100 ? 0.120 13.623 7.188 1.00 97.62 100 LYS A C 1
ATOM 778 O O . LYS A 1 100 ? 0.132 12.479 7.633 1.00 97.62 100 LYS A O 1
ATOM 783 N N . GLN A 1 101 ? 1.015 14.077 6.320 1.00 97.25 101 GLN A N 1
ATOM 784 C CA . GLN A 1 101 ? 2.188 13.304 5.932 1.00 97.25 101 GLN A CA 1
ATOM 785 C C . GLN A 1 101 ? 3.306 13.515 6.958 1.00 97.25 101 GLN A C 1
ATOM 787 O O . GLN A 1 101 ? 3.602 14.654 7.322 1.00 97.25 101 GLN A O 1
ATOM 792 N N . SER A 1 102 ? 3.930 12.432 7.416 1.00 95.19 102 SER A N 1
ATOM 793 C CA . SER A 1 102 ? 5.132 12.527 8.247 1.00 95.19 102 SER A CA 1
ATOM 794 C C . SER A 1 102 ? 6.328 13.021 7.425 1.00 95.19 102 SER A C 1
ATOM 796 O O . SER A 1 102 ? 6.435 12.683 6.243 1.00 95.19 102 SER A O 1
ATOM 798 N N . PRO A 1 103 ? 7.254 13.786 8.028 1.00 87.44 103 PRO A N 1
ATOM 799 C CA . PRO A 1 103 ? 8.466 14.204 7.340 1.00 87.44 103 PRO A CA 1
ATOM 800 C C . PRO A 1 103 ? 9.347 12.980 7.049 1.00 87.44 103 PRO A C 1
ATOM 802 O O . PRO A 1 103 ? 9.735 12.255 7.963 1.00 87.44 103 PRO A O 1
ATOM 805 N N . GLY A 1 104 ? 9.658 12.755 5.772 1.00 88.50 104 GLY A N 1
ATOM 806 C CA . GLY A 1 104 ? 10.556 11.691 5.321 1.00 88.50 104 GLY A CA 1
ATOM 807 C C . GLY A 1 104 ? 9.879 10.364 4.965 1.00 88.50 104 GLY A C 1
ATOM 808 O O . GLY A 1 104 ? 8.673 10.286 4.711 1.00 88.50 104 GLY A O 1
ATOM 809 N N . THR A 1 105 ? 10.704 9.319 4.894 1.00 92.75 105 THR A N 1
ATOM 810 C CA . THR A 1 105 ? 10.295 7.949 4.567 1.00 92.75 105 THR A CA 1
ATOM 811 C C . THR A 1 105 ? 10.689 6.980 5.670 1.00 92.75 105 THR A C 1
ATOM 813 O O . THR A 1 105 ? 11.742 7.140 6.282 1.00 92.75 105 THR A O 1
ATOM 816 N N . PHE A 1 106 ? 9.875 5.949 5.883 1.00 91.88 106 PHE A N 1
ATOM 817 C CA . PHE A 1 106 ? 10.054 4.973 6.960 1.00 91.88 106 PHE A CA 1
ATOM 818 C C . PHE A 1 106 ? 10.279 3.578 6.375 1.00 91.88 106 PHE A C 1
ATOM 820 O O . PHE A 1 106 ? 9.636 3.246 5.381 1.00 91.88 106 PHE A O 1
ATOM 827 N N . PRO A 1 107 ? 11.163 2.748 6.943 1.00 93.38 107 PRO A N 1
ATOM 828 C CA . PRO A 1 107 ? 11.326 1.380 6.476 1.00 93.38 107 PRO A CA 1
ATOM 829 C C . PRO A 1 107 ? 10.141 0.512 6.915 1.00 93.38 107 PRO A C 1
ATOM 831 O O . PRO A 1 107 ? 9.685 0.583 8.056 1.00 93.38 107 PRO A O 1
ATOM 834 N N . VAL A 1 108 ? 9.664 -0.333 6.008 1.00 92.75 108 VAL A N 1
ATOM 835 C CA . VAL A 1 108 ? 8.740 -1.434 6.284 1.00 92.75 108 VAL A CA 1
ATOM 836 C C . VAL A 1 108 ? 9.358 -2.708 5.733 1.00 92.75 108 VAL A C 1
ATOM 838 O O . VAL A 1 108 ? 9.596 -2.810 4.532 1.00 92.75 108 VAL A O 1
ATOM 841 N N . ALA A 1 109 ? 9.587 -3.674 6.618 1.00 91.56 109 ALA A N 1
ATOM 842 C CA . ALA A 1 109 ? 9.888 -5.045 6.245 1.00 91.56 109 ALA A CA 1
ATOM 843 C C . ALA A 1 109 ? 8.575 -5.762 5.909 1.00 91.56 109 ALA A C 1
ATOM 845 O O . ALA A 1 109 ? 7.658 -5.828 6.733 1.00 91.56 109 ALA A O 1
ATOM 846 N N . PHE A 1 110 ? 8.459 -6.272 4.687 1.00 91.50 110 PHE A N 1
ATOM 847 C CA . PHE A 1 110 ? 7.276 -6.981 4.229 1.00 91.50 110 PHE A CA 1
ATOM 848 C C . PHE A 1 110 ? 7.655 -8.284 3.538 1.00 91.50 110 PHE A C 1
ATOM 850 O O . PHE A 1 110 ? 8.342 -8.299 2.519 1.00 91.50 110 PHE A O 1
ATOM 857 N N . ASN A 1 111 ? 7.153 -9.386 4.091 1.00 86.88 111 ASN A N 1
ATOM 858 C CA . ASN A 1 111 ? 7.359 -10.723 3.561 1.00 86.88 111 ASN A CA 1
ATOM 859 C C . ASN A 1 111 ? 5.995 -11.343 3.187 1.00 86.88 111 ASN A C 1
ATOM 861 O O . ASN A 1 111 ? 5.256 -11.793 4.072 1.00 86.88 111 ASN A O 1
ATOM 865 N N . PRO A 1 112 ? 5.597 -11.310 1.901 1.00 74.69 112 PRO A N 1
ATOM 866 C CA . PRO A 1 112 ? 4.283 -11.792 1.480 1.00 74.69 112 PRO A CA 1
ATOM 867 C C . PRO A 1 112 ? 4.156 -13.321 1.435 1.00 74.69 112 PRO A C 1
ATOM 869 O O . PRO A 1 112 ? 3.053 -13.823 1.638 1.00 74.69 112 PRO A O 1
ATOM 872 N N . SER A 1 113 ? 5.242 -14.056 1.175 1.00 71.88 113 SER A N 1
ATOM 873 C CA . SER A 1 113 ? 5.216 -15.507 0.900 1.00 71.88 113 SER A CA 1
ATOM 874 C C . SER A 1 113 ? 6.221 -16.337 1.709 1.00 71.88 113 SER A C 1
ATOM 876 O O . SER A 1 113 ? 6.293 -17.549 1.535 1.00 71.88 113 SER A O 1
ATOM 878 N N . GLY A 1 114 ? 7.008 -15.715 2.583 1.00 61.31 114 GLY A N 1
ATOM 879 C CA . GLY A 1 114 ? 8.064 -16.357 3.369 1.00 61.31 114 GLY A CA 1
ATOM 880 C C . GLY A 1 114 ? 9.417 -16.452 2.654 1.00 61.31 114 GLY A C 1
ATOM 881 O O . GLY A 1 114 ? 10.428 -16.606 3.328 1.00 61.31 114 GLY A O 1
ATOM 882 N N . SER A 1 115 ? 9.465 -16.330 1.322 1.00 59.84 115 SER A N 1
ATOM 883 C CA . SER A 1 115 ? 10.680 -16.590 0.531 1.00 59.84 115 SER A CA 1
ATOM 884 C C . SER A 1 115 ? 11.670 -15.422 0.474 1.00 59.84 115 SER A C 1
ATOM 886 O O . SER A 1 115 ? 12.867 -15.658 0.345 1.00 59.84 115 SER A O 1
ATOM 888 N N . TYR A 1 116 ? 11.192 -14.177 0.556 1.00 70.31 116 TYR A N 1
ATOM 889 C CA . TYR A 1 116 ? 12.033 -12.980 0.510 1.00 70.31 116 TYR A CA 1
ATOM 890 C C . TYR A 1 116 ? 11.386 -11.840 1.303 1.00 70.31 116 TYR A C 1
ATOM 892 O O . TYR A 1 116 ? 10.177 -11.617 1.217 1.00 70.31 116 TYR A O 1
ATOM 900 N N . GLU A 1 117 ? 12.189 -11.130 2.094 1.00 82.25 117 GLU A N 1
ATOM 901 C CA . GLU A 1 117 ? 11.755 -9.932 2.807 1.00 82.25 117 GLU A CA 1
ATOM 902 C C . GLU A 1 117 ? 12.087 -8.694 1.977 1.00 82.25 117 GLU A C 1
ATOM 904 O O . GLU A 1 117 ? 13.251 -8.389 1.715 1.00 82.25 117 GLU A O 1
ATOM 909 N N . HIS A 1 118 ? 11.055 -7.954 1.590 1.00 84.00 118 HIS A N 1
ATOM 910 C CA . HIS A 1 118 ? 11.226 -6.656 0.962 1.00 84.00 118 HIS A CA 1
ATOM 911 C C . HIS A 1 118 ? 11.336 -5.589 2.047 1.00 84.00 118 HIS A C 1
ATOM 913 O O . HIS A 1 118 ? 10.415 -5.405 2.841 1.00 84.00 118 HIS A O 1
ATOM 919 N N . ASN A 1 119 ? 12.448 -4.860 2.056 1.00 91.06 119 ASN A N 1
ATOM 920 C CA . ASN A 1 119 ? 12.635 -3.684 2.895 1.00 91.06 119 ASN A CA 1
ATOM 921 C C . ASN A 1 119 ? 12.303 -2.437 2.072 1.00 91.06 119 ASN A C 1
ATOM 923 O O . ASN A 1 119 ? 13.088 -2.016 1.227 1.00 91.06 119 ASN A O 1
ATOM 927 N N . ILE A 1 120 ? 11.108 -1.881 2.280 1.00 93.81 120 ILE A N 1
ATOM 928 C CA . ILE A 1 120 ? 10.558 -0.795 1.462 1.00 93.81 120 ILE A CA 1
ATOM 929 C C . ILE A 1 120 ? 10.572 0.512 2.250 1.00 93.81 120 ILE A C 1
ATOM 931 O O . ILE A 1 120 ? 10.069 0.574 3.370 1.00 93.81 120 ILE A O 1
ATOM 935 N N . LEU A 1 121 ? 11.068 1.588 1.640 1.00 96.06 121 LEU A N 1
ATOM 936 C CA . LEU A 1 121 ? 10.890 2.939 2.169 1.00 96.06 121 LEU A CA 1
ATOM 937 C C . LEU A 1 121 ? 9.503 3.479 1.793 1.00 96.06 121 LEU A C 1
ATOM 939 O O . LEU A 1 121 ? 9.189 3.686 0.616 1.00 96.06 121 LEU A O 1
ATOM 943 N N . ILE A 1 122 ? 8.667 3.723 2.801 1.00 97.25 122 ILE A N 1
ATOM 944 C CA . ILE A 1 122 ? 7.289 4.187 2.636 1.00 97.25 122 ILE A CA 1
ATOM 945 C C . ILE A 1 122 ? 7.147 5.672 2.964 1.00 97.25 122 ILE A C 1
ATOM 947 O O . ILE A 1 122 ? 7.792 6.194 3.871 1.00 97.25 122 ILE A O 1
ATOM 951 N N . SER A 1 123 ? 6.256 6.353 2.251 1.00 97.69 123 SER A N 1
ATOM 952 C CA . SER A 1 123 ? 5.661 7.617 2.682 1.00 97.69 123 SER A CA 1
ATOM 953 C C . SER A 1 123 ? 4.518 7.309 3.647 1.00 97.69 123 SER A C 1
ATOM 955 O O . SER A 1 123 ? 3.651 6.493 3.325 1.00 97.69 123 SER A O 1
ATOM 957 N N . TYR A 1 124 ? 4.520 7.942 4.820 1.00 97.75 124 TYR A N 1
ATOM 958 C CA . TYR A 1 124 ? 3.550 7.687 5.887 1.00 97.75 124 TYR A CA 1
ATOM 959 C C . TYR A 1 124 ? 2.563 8.848 6.036 1.00 97.75 124 TYR A C 1
ATOM 961 O O . TYR A 1 124 ? 2.972 10.005 6.144 1.00 97.75 124 TYR A O 1
ATOM 969 N N . PHE A 1 125 ? 1.272 8.526 6.083 1.00 97.62 125 PHE A N 1
ATOM 970 C CA . PHE A 1 125 ? 0.168 9.467 6.253 1.00 97.62 125 PHE A CA 1
ATOM 971 C C . PHE A 1 125 ? -0.681 9.058 7.456 1.00 97.62 125 PHE A C 1
ATOM 973 O O . PHE A 1 125 ? -0.996 7.879 7.601 1.00 97.62 125 PHE A O 1
ATOM 980 N N . GLN A 1 126 ? -1.119 10.013 8.280 1.00 96.44 126 GLN A N 1
ATOM 981 C CA . GLN A 1 126 ? -1.928 9.733 9.471 1.00 96.44 126 GLN A CA 1
ATOM 982 C C . GLN A 1 126 ? -3.083 10.723 9.673 1.00 96.44 126 GLN A C 1
ATOM 984 O O . GLN A 1 126 ? -2.930 11.930 9.481 1.00 96.44 126 GLN A O 1
ATOM 989 N N . LYS A 1 127 ? -4.238 10.205 10.110 1.00 94.81 127 LYS A N 1
ATOM 990 C CA . LYS A 1 127 ? -5.430 10.964 10.513 1.00 94.81 127 LYS A CA 1
ATOM 991 C C . LYS A 1 127 ? -6.093 10.289 11.716 1.00 94.81 127 LYS A C 1
ATOM 993 O O . LYS A 1 127 ? -6.821 9.309 11.568 1.00 94.81 127 LYS A O 1
ATOM 998 N N . GLY A 1 128 ? -5.847 10.817 12.915 1.00 92.75 128 GLY A N 1
ATOM 999 C CA . GLY A 1 128 ? -6.272 10.158 14.153 1.00 92.75 128 GLY A CA 1
ATOM 1000 C C . GLY A 1 128 ? -5.611 8.782 14.282 1.00 92.75 128 GLY A C 1
ATOM 1001 O O . GLY A 1 128 ? -4.384 8.682 14.243 1.00 92.75 128 GLY A O 1
ATOM 1002 N N . THR A 1 129 ? -6.426 7.736 14.397 1.00 93.94 129 THR A N 1
ATOM 1003 C CA . THR A 1 129 ? -5.986 6.332 14.446 1.00 93.94 129 THR A CA 1
ATOM 1004 C C . THR A 1 129 ? -5.746 5.726 13.066 1.00 93.94 129 THR A C 1
ATOM 1006 O O . THR A 1 129 ? -5.111 4.682 12.966 1.00 93.94 129 THR A O 1
ATOM 1009 N N . GLN A 1 130 ? -6.208 6.371 11.993 1.00 95.44 130 GLN A N 1
ATOM 1010 C CA . GLN A 1 130 ? -6.034 5.855 10.641 1.00 95.44 130 GLN A CA 1
ATOM 1011 C C . GLN A 1 130 ? -4.649 6.201 10.103 1.00 95.44 130 GLN A C 1
ATOM 1013 O O . GLN A 1 130 ? -4.201 7.347 10.211 1.00 95.44 130 GLN A O 1
ATOM 1018 N N . SER A 1 131 ? -4.010 5.239 9.446 1.00 96.50 131 SER A N 1
ATOM 1019 C CA . SER A 1 131 ? -2.738 5.411 8.756 1.00 96.50 131 SER A CA 1
ATOM 1020 C C . SER A 1 131 ? -2.814 4.907 7.312 1.00 96.50 131 SER A C 1
ATOM 1022 O O . SER A 1 131 ? -3.635 4.057 6.958 1.00 96.50 131 SER A O 1
ATOM 1024 N N . ALA A 1 132 ? -1.976 5.473 6.448 1.00 97.81 132 ALA A N 1
ATOM 1025 C CA . ALA A 1 132 ? -1.730 4.963 5.108 1.00 97.81 132 ALA A CA 1
ATOM 1026 C C . ALA A 1 132 ? -0.229 4.990 4.816 1.00 97.81 132 ALA A C 1
ATOM 1028 O O . ALA A 1 132 ? 0.462 5.942 5.190 1.00 97.81 132 ALA A O 1
ATOM 1029 N N . LYS A 1 133 ? 0.278 3.940 4.170 1.00 98.00 133 LYS A N 1
ATOM 1030 C CA . LYS A 1 133 ? 1.708 3.762 3.894 1.00 98.00 133 LYS A CA 1
ATOM 1031 C C . LYS A 1 133 ? 1.897 3.393 2.436 1.00 98.00 133 LYS A C 1
ATOM 1033 O O . LYS A 1 133 ? 1.339 2.394 1.993 1.00 98.00 133 LYS A O 1
ATOM 1038 N N . TYR A 1 134 ? 2.690 4.171 1.706 1.00 98.12 134 TYR A N 1
ATOM 1039 C CA . TYR A 1 134 ? 2.926 3.928 0.283 1.00 98.12 134 TYR A CA 1
ATOM 1040 C C . TYR A 1 134 ? 4.412 3.873 -0.031 1.00 98.12 134 TYR A C 1
ATOM 1042 O O . TYR A 1 134 ? 5.123 4.858 0.165 1.00 98.12 134 TYR A O 1
ATOM 1050 N N . GLY A 1 135 ? 4.882 2.747 -0.554 1.00 97.31 135 GLY A N 1
ATOM 1051 C CA . GLY A 1 135 ? 6.277 2.553 -0.925 1.00 97.31 135 GLY A CA 1
ATOM 1052 C C . GLY A 1 135 ? 6.432 1.774 -2.217 1.00 97.31 135 GLY A C 1
ATOM 1053 O O . GLY A 1 135 ? 5.564 0.996 -2.603 1.00 97.31 135 GLY A O 1
ATOM 1054 N N . ILE A 1 136 ? 7.554 2.030 -2.880 1.00 96.56 136 ILE A N 1
ATOM 1055 C CA . ILE A 1 136 ? 8.006 1.327 -4.076 1.00 96.56 136 ILE A CA 1
ATOM 1056 C C . ILE A 1 136 ? 9.496 1.079 -3.866 1.00 96.56 136 ILE A C 1
ATOM 1058 O O . ILE A 1 136 ? 10.226 2.013 -3.528 1.00 96.56 136 ILE A O 1
ATOM 1062 N N . GLN A 1 137 ? 9.920 -0.165 -4.031 1.00 94.69 137 GLN A N 1
ATOM 1063 C CA . GLN A 1 137 ? 11.300 -0.603 -3.928 1.00 94.69 137 GLN A CA 1
ATOM 1064 C C . GLN A 1 137 ? 11.763 -1.094 -5.295 1.00 94.69 137 GLN A C 1
ATOM 1066 O O . GLN A 1 137 ? 11.218 -2.066 -5.818 1.00 94.69 137 GLN A O 1
ATOM 1071 N N . LYS A 1 13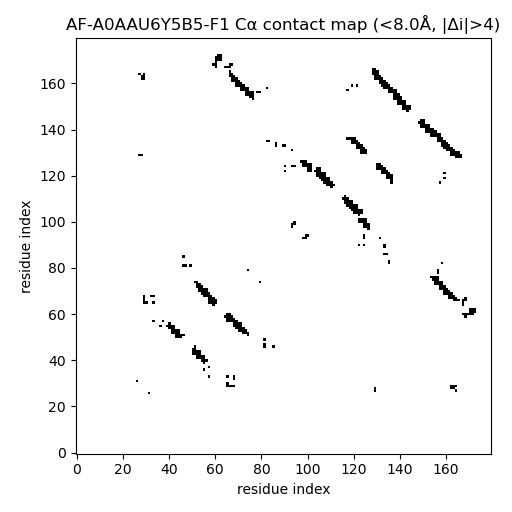8 ? 12.802 -0.456 -5.839 1.00 93.06 138 LYS A N 1
ATOM 1072 C CA . LYS A 1 138 ? 13.432 -0.914 -7.078 1.00 93.06 138 LYS A CA 1
ATOM 1073 C C . LYS A 1 138 ? 14.193 -2.208 -6.829 1.00 93.06 138 LYS A C 1
ATOM 1075 O O . LYS A 1 138 ? 14.980 -2.294 -5.881 1.00 93.06 138 LYS A O 1
ATOM 1080 N N . ILE A 1 139 ? 13.973 -3.193 -7.685 1.00 89.62 139 ILE A N 1
ATOM 1081 C CA . ILE A 1 139 ? 14.701 -4.456 -7.694 1.00 89.62 139 ILE A CA 1
ATOM 1082 C C . ILE A 1 139 ? 15.792 -4.358 -8.759 1.00 89.62 139 ILE A C 1
ATOM 1084 O O . ILE A 1 139 ? 15.527 -4.256 -9.962 1.00 89.62 139 ILE A O 1
ATOM 1088 N N . MET A 1 140 ? 17.036 -4.354 -8.285 1.00 88.75 140 MET A N 1
ATOM 1089 C CA . MET A 1 140 ? 18.235 -4.250 -9.110 1.00 88.75 140 MET A CA 1
ATOM 1090 C C . MET A 1 140 ? 18.929 -5.609 -9.170 1.00 88.75 140 MET A C 1
ATOM 1092 O O . MET A 1 140 ? 19.076 -6.273 -8.145 1.00 88.75 140 MET A O 1
ATOM 1096 N N . TYR A 1 141 ? 19.400 -5.992 -10.351 1.00 84.56 141 TYR A N 1
ATOM 1097 C CA . TYR A 1 141 ? 20.269 -7.149 -10.547 1.00 84.56 141 TYR A CA 1
ATOM 1098 C C . TYR A 1 141 ? 21.641 -6.688 -11.019 1.00 84.56 141 TYR A C 1
ATOM 1100 O O . TYR A 1 141 ? 21.754 -5.731 -11.783 1.00 84.56 141 TYR A O 1
ATOM 1108 N N . ASN A 1 142 ? 22.681 -7.379 -10.565 1.00 81.25 142 ASN A N 1
ATOM 1109 C CA . ASN A 1 142 ? 24.023 -7.204 -11.100 1.00 81.25 142 ASN A CA 1
ATOM 1110 C C . ASN A 1 142 ? 24.162 -8.102 -12.326 1.00 81.25 142 ASN A C 1
ATOM 1112 O O . ASN A 1 142 ? 24.136 -9.325 -12.194 1.00 81.25 142 ASN A O 1
ATOM 1116 N N . ASP A 1 143 ? 24.291 -7.487 -13.493 1.00 74.62 143 ASP A N 1
ATOM 1117 C CA . ASP A 1 143 ? 24.676 -8.176 -14.717 1.00 74.62 143 ASP A CA 1
ATOM 1118 C C . ASP A 1 143 ? 26.193 -8.047 -14.901 1.00 74.62 143 ASP A C 1
ATOM 1120 O O . ASP A 1 143 ? 26.785 -7.042 -14.492 1.00 74.62 143 ASP A O 1
ATOM 1124 N N . GLN A 1 144 ? 26.836 -9.053 -15.489 1.00 71.50 144 GLN A N 1
ATOM 1125 C CA . GLN A 1 144 ? 28.236 -8.929 -15.895 1.00 71.50 144 GLN A CA 1
ATOM 1126 C C . GLN A 1 144 ? 28.268 -8.424 -17.330 1.00 71.50 144 GLN A C 1
ATOM 1128 O O . GLN A 1 144 ? 27.738 -9.069 -18.234 1.00 71.50 144 GLN A O 1
ATOM 1133 N N . ASP A 1 145 ? 28.884 -7.264 -17.547 1.00 71.00 145 ASP A N 1
ATOM 1134 C CA . ASP A 1 145 ? 29.115 -6.792 -18.904 1.00 71.00 145 ASP A CA 1
ATOM 1135 C C . ASP A 1 145 ? 30.158 -7.661 -19.634 1.00 71.00 145 ASP A C 1
ATOM 1137 O O . ASP A 1 145 ? 30.795 -8.550 -19.064 1.00 71.00 145 ASP A O 1
ATOM 1141 N N . VAL A 1 146 ? 30.353 -7.386 -20.925 1.00 67.94 146 VAL A N 1
ATOM 1142 C CA . VAL A 1 146 ? 31.267 -8.138 -21.805 1.00 67.94 146 VAL A CA 1
ATOM 1143 C C . VAL A 1 146 ? 32.736 -8.098 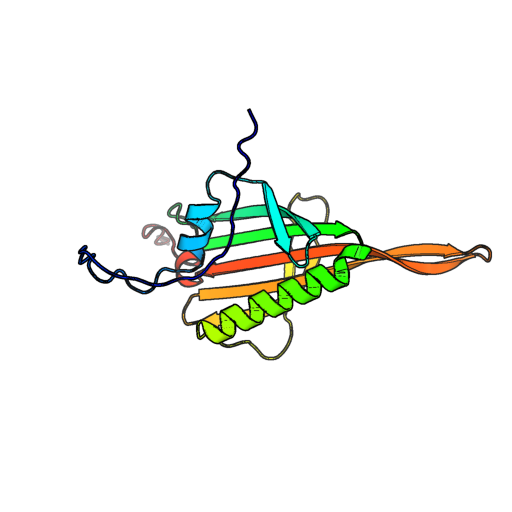-21.344 1.0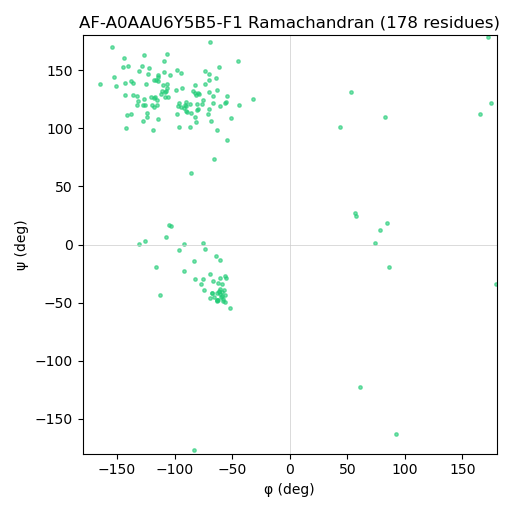0 67.94 146 VAL A C 1
ATOM 1145 O O . VAL A 1 146 ? 33.543 -8.891 -21.821 1.00 67.94 146 VAL A O 1
ATOM 1148 N N . ASN A 1 147 ? 33.080 -7.202 -20.412 1.00 78.88 147 ASN A N 1
ATOM 1149 C CA . ASN A 1 147 ? 34.408 -7.045 -19.821 1.00 78.88 147 ASN A CA 1
ATOM 1150 C C . ASN A 1 147 ? 34.476 -7.548 -18.363 1.00 78.88 147 ASN A C 1
ATOM 1152 O O . ASN A 1 147 ? 35.500 -7.369 -17.703 1.00 78.88 147 ASN A O 1
ATOM 1156 N N . GLY A 1 148 ? 33.409 -8.170 -17.846 1.00 73.62 148 GLY A N 1
ATOM 1157 C CA . GLY A 1 148 ? 33.326 -8.679 -16.475 1.00 73.62 148 GLY A CA 1
ATOM 1158 C C . GLY A 1 148 ? 33.055 -7.610 -15.409 1.00 73.62 148 GLY A C 1
ATOM 1159 O O . GLY A 1 148 ? 33.192 -7.896 -14.218 1.00 73.62 148 GLY A O 1
ATOM 1160 N N . ILE A 1 149 ? 32.672 -6.390 -15.798 1.00 78.88 149 ILE A N 1
ATOM 1161 C CA . ILE A 1 149 ? 32.296 -5.318 -14.871 1.00 78.88 149 ILE A CA 1
ATOM 1162 C C . ILE A 1 149 ? 30.837 -5.521 -14.451 1.00 78.88 149 ILE A C 1
ATOM 1164 O O . ILE A 1 149 ? 29.947 -5.698 -15.282 1.00 78.88 149 ILE A O 1
ATOM 1168 N N . SER A 1 150 ? 30.586 -5.484 -13.141 1.00 77.69 150 SER A N 1
ATOM 1169 C CA . SER A 1 150 ? 29.234 -5.571 -12.583 1.00 77.69 150 SER A CA 1
ATOM 1170 C C . SER A 1 150 ? 28.457 -4.288 -12.877 1.00 77.69 150 SER A C 1
ATOM 1172 O O . SER A 1 150 ? 28.748 -3.242 -12.295 1.00 77.69 150 SER A O 1
ATOM 1174 N N . VAL A 1 151 ? 27.434 -4.375 -13.725 1.00 81.50 151 VAL A N 1
ATOM 1175 C CA . VAL A 1 151 ? 26.509 -3.276 -14.019 1.00 81.50 151 VAL A CA 1
ATOM 1176 C C . VAL A 1 151 ? 25.179 -3.548 -13.325 1.00 81.50 151 VAL A C 1
ATOM 1178 O O . VAL A 1 151 ? 24.578 -4.606 -13.493 1.00 81.50 151 VAL A O 1
ATOM 1181 N N . GLN A 1 152 ? 24.699 -2.583 -12.539 1.00 84.06 152 GLN A N 1
ATOM 1182 C CA . GLN A 1 152 ? 23.371 -2.671 -11.938 1.00 84.06 152 GLN A CA 1
ATOM 1183 C C . GLN A 1 152 ? 22.296 -2.366 -12.979 1.00 84.06 152 GLN A C 1
ATOM 1185 O O . GLN A 1 152 ? 22.236 -1.265 -13.526 1.00 84.06 152 GLN A O 1
ATOM 1190 N N . ARG A 1 153 ? 21.408 -3.331 -13.206 1.00 85.56 153 ARG A N 1
ATOM 1191 C CA . ARG A 1 153 ? 20.243 -3.198 -14.075 1.00 85.56 153 ARG A CA 1
ATOM 1192 C C . ARG A 1 153 ? 18.966 -3.217 -13.246 1.00 85.56 153 ARG A C 1
ATOM 1194 O O . ARG A 1 153 ? 18.780 -4.086 -12.399 1.00 85.56 153 ARG A O 1
ATOM 1201 N N . HIS A 1 154 ? 18.077 -2.268 -13.515 1.00 89.06 154 HIS A N 1
ATOM 1202 C CA . HIS A 1 154 ? 16.722 -2.260 -12.966 1.00 89.06 154 HIS A CA 1
ATOM 1203 C C . HIS A 1 154 ? 15.871 -3.305 -13.692 1.00 89.06 154 HIS A C 1
ATOM 1205 O O . HIS A 1 154 ? 15.808 -3.296 -14.922 1.00 89.06 154 HIS A O 1
ATOM 1211 N N . VAL A 1 155 ? 15.277 -4.231 -12.937 1.00 89.50 155 VAL A N 1
ATOM 1212 C CA . VAL A 1 155 ? 14.543 -5.381 -13.494 1.00 89.50 155 VAL A CA 1
ATOM 1213 C C . VAL A 1 155 ? 13.052 -5.292 -13.195 1.00 89.50 155 VAL A C 1
ATOM 1215 O O . VAL A 1 155 ? 12.237 -5.504 -14.090 1.00 89.50 155 VAL A O 1
ATOM 1218 N N . SER A 1 156 ? 12.693 -4.934 -11.968 1.00 91.62 156 SER A N 1
ATOM 1219 C CA . SER A 1 156 ? 11.301 -4.782 -11.551 1.00 91.62 156 SER A CA 1
ATOM 1220 C C . SER A 1 156 ? 11.180 -3.806 -10.387 1.00 91.62 156 SER A C 1
ATOM 1222 O O . SER A 1 156 ? 12.176 -3.391 -9.790 1.00 91.62 156 SER A O 1
ATOM 1224 N N . ASP A 1 157 ? 9.948 -3.441 -10.059 1.00 93.56 157 ASP A N 1
ATOM 1225 C CA . ASP A 1 157 ? 9.593 -2.653 -8.890 1.00 93.56 157 ASP A CA 1
ATOM 1226 C C . ASP A 1 157 ? 8.626 -3.431 -8.008 1.00 93.56 157 ASP A C 1
ATOM 1228 O O . ASP A 1 157 ? 7.560 -3.854 -8.454 1.00 93.56 157 ASP A O 1
ATOM 1232 N N . PHE A 1 158 ? 8.968 -3.566 -6.730 1.00 94.44 158 PHE A N 1
ATOM 1233 C CA . PHE A 1 158 ? 8.054 -4.072 -5.717 1.00 94.44 158 PHE A CA 1
ATOM 1234 C C . PHE A 1 158 ? 7.286 -2.904 -5.093 1.00 94.44 158 PHE A C 1
ATOM 1236 O O . PHE A 1 158 ? 7.896 -1.999 -4.522 1.00 94.44 158 PHE A O 1
ATOM 1243 N N . PHE A 1 159 ? 5.955 -2.912 -5.148 1.00 96.19 159 PHE A N 1
ATOM 1244 C CA . PHE A 1 159 ? 5.125 -1.878 -4.526 1.00 96.19 159 PHE A CA 1
ATOM 1245 C C . PHE A 1 159 ? 4.366 -2.395 -3.302 1.00 96.19 159 PHE A C 1
ATOM 1247 O O . PHE A 1 159 ? 3.954 -3.552 -3.226 1.00 96.19 159 PHE A O 1
ATOM 1254 N N . TYR A 1 160 ? 4.155 -1.491 -2.346 1.00 96.81 160 TYR A N 1
ATOM 1255 C CA . TYR A 1 160 ? 3.458 -1.721 -1.086 1.00 96.81 160 TYR A CA 1
ATOM 1256 C C . TYR A 1 160 ? 2.539 -0.536 -0.788 1.00 96.81 160 TYR A C 1
ATOM 1258 O O . TYR A 1 160 ? 3.019 0.567 -0.506 1.00 96.81 160 TYR A O 1
ATOM 1266 N N . PHE A 1 161 ? 1.224 -0.757 -0.825 1.00 97.50 161 PHE A N 1
ATOM 1267 C CA . PHE A 1 161 ? 0.215 0.249 -0.498 1.00 97.50 161 PHE A CA 1
ATOM 1268 C C . PHE A 1 161 ? -0.712 -0.257 0.605 1.00 97.50 161 PHE A C 1
ATOM 1270 O O . PHE A 1 161 ? -1.532 -1.143 0.386 1.00 97.50 161 PHE A O 1
ATOM 1277 N N . GLU A 1 162 ? -0.600 0.326 1.794 1.00 97.81 162 GLU A N 1
ATOM 1278 C CA . GLU A 1 162 ? -1.367 -0.062 2.976 1.00 97.81 162 GLU A CA 1
ATOM 1279 C C . GLU A 1 162 ? -2.319 1.050 3.413 1.00 97.81 162 GLU A C 1
ATOM 1281 O O . GLU A 1 162 ? -1.949 2.226 3.450 1.00 97.81 162 GLU A O 1
ATOM 1286 N N . VAL A 1 163 ? -3.517 0.652 3.840 1.00 97.38 163 VAL A N 1
ATOM 1287 C CA . VAL A 1 163 ? -4.350 1.426 4.766 1.00 97.38 163 VAL A CA 1
ATOM 1288 C C . VAL A 1 163 ? -4.533 0.646 6.059 1.00 97.38 163 VAL A C 1
ATOM 1290 O O . VAL A 1 163 ? -4.688 -0.574 6.035 1.00 97.38 163 VAL A O 1
ATOM 1293 N N . CYS A 1 164 ? -4.527 1.340 7.191 1.00 96.25 164 CYS A N 1
ATOM 1294 C CA . CYS A 1 164 ? -4.653 0.717 8.498 1.00 96.25 164 CYS A CA 1
ATOM 1295 C C . CYS A 1 164 ? -5.449 1.599 9.468 1.00 96.25 164 CYS A C 1
ATOM 1297 O O . CYS A 1 164 ? -5.458 2.823 9.349 1.00 96.25 164 CYS A O 1
ATOM 1299 N N . ASP A 1 165 ? -6.100 0.969 10.442 1.00 95.38 165 ASP A N 1
ATOM 1300 C CA . ASP A 1 165 ? -6.617 1.613 11.645 1.00 95.38 165 ASP A CA 1
ATOM 1301 C C . ASP A 1 165 ? -5.872 1.082 12.879 1.00 95.38 165 ASP A C 1
ATOM 1303 O O . ASP A 1 165 ? -6.030 -0.068 13.295 1.00 95.38 165 ASP A O 1
ATOM 1307 N N . GLU A 1 166 ? -5.020 1.927 13.455 1.00 91.88 166 GLU A N 1
ATOM 1308 C CA . GLU A 1 166 ? -4.125 1.571 14.558 1.00 91.88 166 GLU A CA 1
ATOM 1309 C C . GLU A 1 166 ? -4.886 1.302 15.868 1.00 91.88 166 GLU A C 1
ATOM 1311 O O . GLU A 1 166 ? -4.406 0.529 16.699 1.00 91.88 166 GLU A O 1
ATOM 1316 N N . SER A 1 167 ? -6.089 1.867 16.060 1.00 90.75 167 SER A N 1
ATOM 1317 C CA . SER A 1 167 ? -6.933 1.516 17.215 1.00 90.75 167 SER A CA 1
ATOM 1318 C C . SER A 1 167 ? -7.340 0.052 17.183 1.00 90.75 167 SER A C 1
ATOM 1320 O O . SER A 1 167 ? -7.164 -0.650 18.176 1.00 90.75 167 SER A O 1
ATOM 1322 N N . ARG A 1 168 ? -7.817 -0.435 16.031 1.00 90.69 168 ARG A N 1
ATOM 1323 C C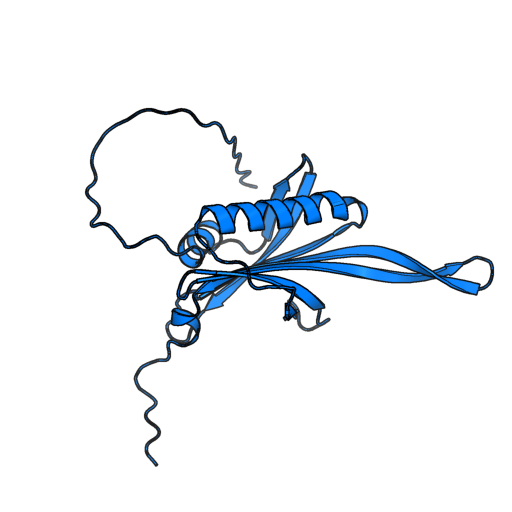A . ARG A 1 168 ? -8.243 -1.831 15.882 1.00 90.69 168 ARG A CA 1
ATOM 1324 C C . ARG A 1 168 ? -7.100 -2.822 15.984 1.00 90.69 168 ARG A C 1
ATOM 1326 O O . ARG A 1 168 ? -7.333 -3.932 16.455 1.00 90.69 168 ARG A O 1
ATOM 1333 N N . ARG A 1 169 ? -5.887 -2.451 15.559 1.00 88.12 169 ARG A N 1
ATOM 1334 C CA . ARG A 1 169 ? -4.711 -3.332 15.659 1.00 88.12 169 ARG A CA 1
ATOM 1335 C C . ARG A 1 169 ? -4.456 -3.769 17.104 1.00 88.12 169 ARG A C 1
ATOM 1337 O O . ARG A 1 169 ? -4.115 -4.921 17.338 1.00 88.12 169 ARG A O 1
ATOM 1344 N N . ASN A 1 170 ? -4.642 -2.852 18.050 1.00 79.25 170 ASN A N 1
ATOM 1345 C CA . ASN A 1 170 ? -4.347 -3.071 19.465 1.00 79.25 170 ASN A CA 1
ATOM 1346 C C . ASN A 1 170 ? -5.556 -3.594 20.266 1.00 79.25 170 ASN A C 1
ATOM 1348 O O . ASN A 1 170 ? -5.441 -3.807 21.473 1.00 79.25 170 ASN A O 1
ATOM 1352 N N . GLU A 1 171 ? -6.713 -3.807 19.626 1.00 81.12 171 GLU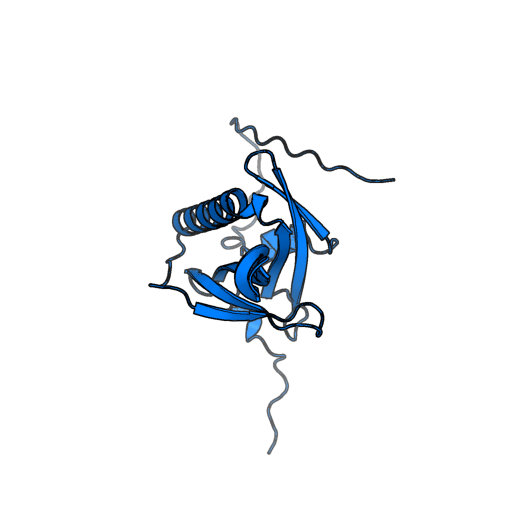 A N 1
ATOM 1353 C CA . GLU A 1 171 ? -7.875 -4.417 20.280 1.00 81.12 171 GLU A CA 1
ATOM 1354 C C . GLU A 1 171 ? -7.600 -5.900 20.564 1.00 81.12 171 GLU A C 1
ATOM 1356 O O . GLU A 1 171 ? -7.450 -6.722 19.656 1.00 81.12 171 GLU A O 1
ATOM 1361 N N . THR A 1 172 ? -7.572 -6.246 21.847 1.00 70.56 172 THR A N 1
ATOM 1362 C CA . THR A 1 172 ? -7.469 -7.622 22.342 1.00 70.56 172 THR A CA 1
ATOM 1363 C C . THR A 1 172 ? -8.796 -8.055 22.965 1.00 70.56 172 THR A C 1
ATOM 1365 O O . THR A 1 172 ? -9.622 -7.222 23.352 1.00 70.56 172 THR A O 1
ATOM 1368 N N . LYS A 1 173 ? -9.042 -9.370 23.050 1.00 62.69 173 LYS A N 1
ATOM 1369 C CA . LYS A 1 173 ? -10.198 -9.899 23.787 1.00 62.69 173 LYS A CA 1
ATOM 1370 C C . LYS A 1 173 ? -10.063 -9.474 25.252 1.00 62.69 173 LYS A C 1
ATOM 1372 O O . LYS A 1 173 ? -9.091 -9.835 25.909 1.00 62.69 173 LYS A O 1
ATOM 1377 N N . ALA A 1 174 ? -11.026 -8.712 25.769 1.00 55.72 174 ALA A N 1
ATOM 1378 C CA . ALA A 1 174 ? -11.104 -8.414 27.195 1.00 55.72 174 ALA A CA 1
ATOM 1379 C C . ALA A 1 174 ? -11.324 -9.734 27.956 1.00 55.72 174 ALA A C 1
ATOM 1381 O O . ALA A 1 174 ? -12.438 -10.251 27.985 1.00 55.72 174 ALA A O 1
ATOM 1382 N N . GLY A 1 175 ? -10.256 -10.320 28.500 1.00 50.50 175 GLY A N 1
ATOM 1383 C CA . GLY A 1 175 ? -10.324 -11.637 29.139 1.00 50.50 175 GLY A CA 1
ATOM 1384 C C . GLY A 1 175 ? -9.001 -12.157 29.693 1.00 50.50 175 GLY A C 1
ATOM 1385 O O . GLY A 1 175 ? -9.009 -12.732 30.776 1.00 50.50 175 GLY A O 1
ATOM 1386 N N . ASP A 1 176 ? -7.866 -11.860 29.060 1.00 47.25 176 ASP A N 1
ATOM 1387 C CA . ASP A 1 176 ? -6.559 -12.308 29.564 1.00 47.25 176 ASP A CA 1
ATOM 1388 C C . ASP A 1 176 ? -6.009 -11.322 30.605 1.00 47.25 176 ASP A C 1
ATOM 1390 O O . ASP A 1 176 ? -4.963 -10.691 30.443 1.00 47.25 176 ASP A O 1
ATOM 1394 N N . LYS A 1 177 ? -6.741 -11.159 31.714 1.00 41.75 177 LYS A N 1
ATOM 1395 C CA . LYS A 1 177 ? -6.092 -10.736 32.955 1.00 41.75 177 LYS A CA 1
ATOM 1396 C C . LYS A 1 177 ? -5.214 -11.905 33.379 1.00 41.75 177 LYS A C 1
ATOM 1398 O O . LYS A 1 177 ? -5.734 -12.914 33.843 1.00 41.75 177 LYS A O 1
ATOM 1403 N N . PHE A 1 178 ? -3.903 -11.762 33.208 1.00 47.44 178 PHE A N 1
ATOM 1404 C CA . PHE A 1 178 ? -2.934 -12.617 33.881 1.00 47.44 178 PHE A CA 1
ATOM 1405 C C . PHE A 1 178 ? -3.273 -12.630 35.374 1.00 47.44 178 PHE A C 1
ATOM 1407 O O . PHE A 1 178 ? -3.147 -11.615 36.061 1.00 47.44 178 PHE A O 1
ATOM 1414 N N . VAL A 1 179 ? -3.776 -13.766 35.846 1.00 41.62 179 VAL A N 1
ATOM 1415 C CA . VAL A 1 179 ? -3.828 -14.074 37.270 1.00 41.62 179 VAL A CA 1
ATOM 1416 C C . VAL A 1 179 ? -2.429 -14.580 37.602 1.00 41.62 179 VAL A C 1
ATOM 1418 O O . VAL A 1 179 ? -2.050 -15.657 37.143 1.00 41.62 179 VAL A O 1
ATOM 1421 N N . PHE A 1 180 ? -1.643 -13.745 38.282 1.00 43.47 180 PHE A N 1
ATOM 1422 C CA . PHE A 1 180 ? -0.423 -14.177 38.965 1.00 43.47 180 PHE A CA 1
ATOM 1423 C C . PHE A 1 180 ? -0.792 -14.926 40.245 1.00 43.47 180 PHE A C 1
ATOM 1425 O O . PHE A 1 180 ? -1.783 -14.509 40.892 1.00 43.47 180 PHE A O 1
#

Solvent-accessible surface area (backbone atoms only — not comparable to full-atom values): 10883 Å² total; per-residue (Å²): 135,87,84,80,83,84,81,82,92,72,92,79,89,84,87,88,84,88,76,86,63,73,82,70,67,84,80,50,68,35,58,59,50,41,76,74,39,75,92,46,55,69,49,73,50,76,52,94,93,44,79,43,62,29,36,50,48,75,42,60,27,75,79,75,43,77,18,32,39,32,44,30,38,67,43,56,46,93,42,48,70,54,49,55,48,49,53,49,53,56,49,52,52,40,46,75,72,63,30,47,71,55,94,66,69,44,82,41,82,46,58,91,81,78,84,58,73,46,76,25,54,18,44,40,32,40,45,90,54,34,37,37,37,42,26,62,32,80,40,69,44,78,43,69,46,101,84,68,49,77,42,80,40,76,57,30,32,41,38,43,40,35,33,29,30,57,64,48,58,72,44,66,68,93,73,82,71,82,81,128

Mean predicted aligned error: 10.82 Å